Protein AF-A0A9C9X382-F1 (afdb_monomer_lite)

pLDDT: mean 88.01, std 13.23, range [40.62, 98.25]

Foldseek 3Di:
DDDFDKDFDAPVQLVVQLVLLVLDDPVDDPQDSVNSSQQSSQQLRVCCVPVVGSVLFCRSVQPVADSDQLEAEDGEEAADDLQAKDKDFPVCLVVRQRQKYWYKYFHAPDGPPHDRDGRGMITRLAMDGSVCQVPADWDFPADPVDDPDGTIIRIDGSNRHHGVVCVVVVVVVVCVQQAQDQDQDPVQQKGKATGPCLLVQQAEEEDEDLDFPPVLLVQLLVQLLLLQQDLHEYEYQCPHPNSVVSLVSRDQPRSYAYEHQHLWAPVPDDDDPSCPSCSSVRRYMYMYNHHDTDDRDPVSVLVSLVVCLVRHQHYEYAADDPPDPVNVSQVVCVVVVGQYEYQPDPRCVVVPDPPHHHDDSVVSCVVVPD

Secondary structure (DSSP, 8-state):
-----EEEPPHHHHHHHHHHHTT----SS---HHHHHHHHHHHHHHHHHHHS-GGG--TTT-TTS-SBTTEEEEEEES---TT-EEEEEHHHHHH---SEEEEEEEE-SSSTTPPP-TT-EEEEEEEEEHHHHHHSPEEE---TTSSS---EEEEEEGGGSBPGGGHHHHHHHHHHHH-------TTT--EEEE-GGGGTS--EEEEE-SS--GGGHHHHHHHHHHHTTSS-EEEE---SHHHHHHHHHSPTT-S-EEEEEESS-GGG----HHHHHHHHTT-EEEEES-SS-----HHHHHHHHHHHHHH-SEEEEEE--TTSHHHHHHHHHHHTT-EEEEESSGGGGGG--TT-EEE-GGGGGGGT--

Sequence (370 aa):
MKKYPKIEITSEMIQAARKLIKTVQVKRTVASPIDTLTGILGEFVFAQYFYGDWHKHRVGVNRGTADFPDIEIKTSAFPFSENLNLLVREDYAHKRKPAFYVQIILDLSTAPGGKISQGTKAYLCGFSGTDEVDAAPKKDFGSKFGGRGGYWCHYIPVKKLHPMEKFSQIYQKRGQEIRIFEGKRRSDNFYYLGNLTLLQNNPLALFCSRRIPEIALQPILQFGDALLKLPLTFAGGWQSPVEKQLLKRRQPGSASKIIYFLAQGFRQFKTPAELSRDLESGNALVVSLWKEKQHINRNLVKKRNEFILRKIPRFLFLGLTKGGNLDQLFHWAQLKNKEVYLFNHPVNRDWMKAGITGITEKNLSHLLSM

Structure (mmCIF, N/CA/C/O backbone):
data_AF-A0A9C9X382-F1
#
_entry.id   AF-A0A9C9X382-F1
#
loop_
_atom_site.group_PDB
_atom_site.id
_atom_site.type_symbol
_atom_site.label_atom_id
_atom_site.label_alt_id
_atom_site.label_comp_id
_atom_site.label_asym_id
_atom_site.label_entity_id
_atom_site.label_seq_id
_atom_site.pdbx_PDB_ins_code
_atom_site.Cartn_x
_atom_site.Cartn_y
_atom_site.Cartn_z
_atom_site.occupancy
_atom_site.B_iso_or_equiv
_atom_site.auth_seq_id
_atom_site.auth_comp_id
_atom_site.auth_asym_id
_atom_site.auth_atom_id
_atom_site.pdbx_PDB_model_num
ATOM 1 N N . MET A 1 1 ? -36.235 -2.139 13.187 1.00 72.44 1 MET A N 1
ATOM 2 C CA . MET A 1 1 ? -35.126 -1.302 13.701 1.00 72.44 1 MET A CA 1
ATOM 3 C C . MET A 1 1 ? -33.809 -2.002 13.427 1.00 72.44 1 MET A C 1
ATOM 5 O O . MET A 1 1 ? -33.745 -3.218 13.596 1.00 72.44 1 MET A O 1
ATOM 9 N N . LYS A 1 2 ? -32.793 -1.266 12.964 1.00 86.81 2 LYS A N 1
ATOM 10 C CA . LYS A 1 2 ? -31.451 -1.817 12.748 1.00 86.81 2 LYS A CA 1
ATOM 11 C C . LYS A 1 2 ? -30.865 -2.173 14.118 1.00 86.81 2 LYS A C 1
ATOM 13 O O . LYS A 1 2 ? -31.006 -1.406 15.067 1.00 86.81 2 LYS A O 1
ATOM 18 N N . LYS A 1 3 ? -30.282 -3.364 14.253 1.00 93.69 3 LYS A N 1
ATOM 19 C CA . LYS A 1 3 ? -29.542 -3.729 15.465 1.00 93.69 3 LYS A CA 1
ATOM 20 C C . LYS A 1 3 ? -28.124 -3.189 15.311 1.00 93.69 3 LYS A C 1
ATOM 22 O O . LYS A 1 3 ? -27.540 -3.327 14.243 1.00 93.69 3 LYS A O 1
ATOM 27 N N . TYR A 1 4 ? -27.609 -2.559 16.358 1.00 96.94 4 TYR A N 1
ATOM 28 C CA . TYR A 1 4 ? -26.240 -2.056 16.401 1.00 96.94 4 TYR A CA 1
ATOM 29 C C . TYR A 1 4 ? -25.474 -2.853 17.455 1.00 96.94 4 TYR A C 1
ATOM 31 O O . TYR A 1 4 ? -25.978 -2.979 18.580 1.00 96.94 4 TYR A O 1
ATOM 39 N N . PRO A 1 5 ? -24.279 -3.387 17.140 1.00 97.62 5 PRO A N 1
ATOM 40 C CA . PRO A 1 5 ? -23.405 -3.942 18.160 1.00 97.62 5 PRO A CA 1
ATOM 41 C C . PRO A 1 5 ? -23.144 -2.899 19.248 1.00 97.62 5 PRO A C 1
ATOM 43 O O . PRO A 1 5 ? -22.939 -1.717 18.956 1.00 97.62 5 PRO A O 1
ATOM 46 N N . LYS A 1 6 ? -23.174 -3.341 20.505 1.00 97.62 6 LYS A N 1
ATOM 47 C CA . LYS A 1 6 ? -22.975 -2.482 21.672 1.00 97.62 6 LYS A CA 1
ATOM 48 C C . LYS A 1 6 ? -21.914 -3.074 22.588 1.00 97.62 6 LYS A C 1
ATOM 50 O O . LYS A 1 6 ? -21.918 -4.279 22.825 1.00 97.62 6 LYS A O 1
ATOM 55 N N . ILE A 1 7 ? -21.041 -2.219 23.104 1.00 98.12 7 ILE A N 1
ATOM 56 C CA . ILE A 1 7 ? -20.051 -2.553 24.131 1.00 98.12 7 ILE A CA 1
ATOM 57 C C . ILE A 1 7 ? -20.330 -1.664 25.339 1.00 98.12 7 ILE A C 1
ATOM 59 O O . ILE A 1 7 ? -20.549 -0.464 25.185 1.00 98.12 7 ILE A O 1
ATOM 63 N N . GLU A 1 8 ? -20.352 -2.241 26.536 1.00 98.12 8 GLU A N 1
ATOM 64 C CA . GLU A 1 8 ? -20.455 -1.460 27.768 1.00 98.12 8 GLU A CA 1
ATOM 65 C C . GLU A 1 8 ? -19.068 -0.979 28.192 1.00 98.12 8 GLU A C 1
ATOM 67 O O . GLU A 1 8 ? -18.117 -1.758 28.266 1.00 98.12 8 GLU A O 1
ATOM 72 N N . ILE A 1 9 ? -18.948 0.320 28.457 1.00 98.19 9 ILE A N 1
ATOM 73 C CA . ILE A 1 9 ? -17.705 0.921 28.927 1.00 98.19 9 ILE A CA 1
ATOM 74 C C . ILE A 1 9 ? -17.440 0.462 30.364 1.00 98.19 9 ILE A C 1
ATOM 76 O O . ILE A 1 9 ? -18.249 0.698 31.267 1.00 98.19 9 ILE A O 1
ATOM 80 N N . THR A 1 10 ? -16.285 -0.160 30.594 1.00 98.12 10 THR A N 1
ATOM 81 C CA . THR A 1 10 ? -15.865 -0.598 31.930 1.00 98.12 10 THR A CA 1
ATOM 82 C C . THR A 1 10 ? -15.173 0.532 32.695 1.00 98.12 10 THR A C 1
ATOM 84 O O . THR A 1 10 ? -14.658 1.496 32.119 1.00 98.12 10 THR A O 1
ATOM 87 N N . SER A 1 11 ? -15.123 0.419 34.024 1.00 97.88 11 SER A N 1
ATOM 88 C CA . SER A 1 11 ? -14.331 1.334 34.856 1.00 97.88 11 SER A CA 1
ATOM 89 C C . SER A 1 11 ? -12.841 1.285 34.497 1.00 97.88 11 SER A C 1
ATOM 91 O O . SER A 1 11 ? -12.173 2.319 34.519 1.00 97.88 11 SER A O 1
ATOM 93 N N . GLU A 1 12 ? -12.340 0.112 34.111 1.00 97.94 12 GLU A N 1
ATOM 94 C CA . GLU A 1 12 ? -10.968 -0.103 33.655 1.00 97.94 12 GLU A CA 1
ATOM 95 C C . GLU A 1 12 ? -10.657 0.671 32.364 1.00 97.94 12 GLU A C 1
ATOM 97 O O . GLU A 1 12 ? -9.692 1.439 32.338 1.00 97.94 12 GLU A O 1
ATOM 102 N N . MET A 1 13 ? -11.519 0.577 31.340 1.00 97.88 13 MET A N 1
ATOM 103 C CA . MET A 1 13 ? -11.390 1.349 30.096 1.00 97.88 13 MET A CA 1
ATOM 104 C C . MET A 1 13 ? -11.314 2.855 30.380 1.00 97.88 13 MET A C 1
ATOM 106 O O . MET A 1 13 ? -10.465 3.556 29.831 1.00 97.88 13 MET A O 1
ATOM 110 N N . ILE A 1 14 ? -12.164 3.365 31.279 1.00 97.31 14 ILE A N 1
ATOM 111 C CA . ILE A 1 14 ? -12.170 4.787 31.659 1.00 97.31 14 ILE A CA 1
ATOM 112 C C . ILE A 1 14 ? -10.853 5.179 32.336 1.00 97.31 14 ILE A C 1
ATOM 114 O O . ILE A 1 14 ? -10.286 6.229 32.024 1.00 97.31 14 ILE A O 1
ATOM 118 N N . GLN A 1 15 ? -10.358 4.362 33.267 1.00 96.56 15 GLN A N 1
ATOM 119 C CA . GLN A 1 15 ? -9.099 4.630 33.964 1.00 96.56 15 GLN A CA 1
ATOM 120 C C . GLN A 1 15 ? -7.909 4.621 33.000 1.00 96.56 15 GLN A C 1
ATOM 122 O O . GLN A 1 15 ? -7.086 5.539 33.041 1.00 96.56 15 GLN A O 1
ATOM 127 N N . ALA A 1 16 ? -7.833 3.629 32.112 1.00 95.38 16 ALA A N 1
ATOM 128 C CA . ALA A 1 16 ? -6.794 3.539 31.094 1.00 95.38 16 ALA A CA 1
ATOM 129 C C . ALA A 1 16 ? -6.846 4.731 30.127 1.00 95.38 16 ALA A C 1
ATOM 131 O O . ALA A 1 16 ? -5.826 5.388 29.907 1.00 95.38 16 ALA A O 1
ATOM 132 N N . ALA A 1 17 ? -8.036 5.102 29.648 1.00 95.00 17 ALA A N 1
ATOM 133 C CA . ALA A 1 17 ? -8.207 6.251 28.767 1.00 95.00 17 ALA A CA 1
ATOM 134 C C . ALA A 1 17 ? -7.767 7.560 29.442 1.00 95.00 17 ALA A C 1
ATOM 136 O O . ALA A 1 17 ? -7.037 8.353 28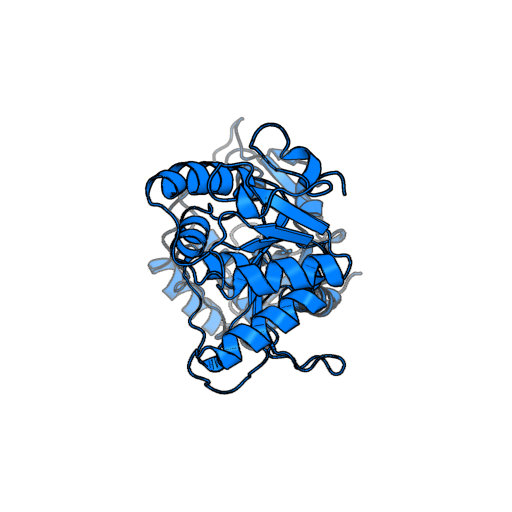.850 1.00 95.00 17 ALA A O 1
ATOM 137 N N . ARG A 1 18 ? -8.110 7.763 30.721 1.00 94.94 18 ARG A N 1
ATOM 138 C CA . ARG A 1 18 ? -7.669 8.937 31.498 1.00 94.94 18 ARG A CA 1
ATOM 139 C C . ARG A 1 18 ? -6.154 9.021 31.664 1.00 94.94 18 ARG A C 1
ATOM 141 O O . ARG A 1 18 ? -5.611 10.124 31.635 1.00 94.94 18 ARG A O 1
ATOM 148 N N . LYS A 1 19 ? -5.466 7.886 31.832 1.00 94.19 19 LYS A N 1
ATOM 149 C CA . LYS A 1 19 ? -3.993 7.854 31.877 1.00 94.19 19 LYS A CA 1
ATOM 150 C C . LYS A 1 19 ? -3.397 8.312 30.540 1.00 94.19 19 LYS A C 1
ATOM 152 O O . LYS A 1 19 ? -2.438 9.081 30.544 1.00 94.19 19 LYS A O 1
ATOM 157 N N . LEU A 1 20 ? -4.005 7.911 29.420 1.00 92.38 20 LEU A N 1
ATOM 158 C CA . LEU A 1 20 ? -3.566 8.278 28.069 1.00 92.38 20 LEU A CA 1
ATOM 159 C C . LEU A 1 20 ? -3.829 9.746 27.703 1.00 92.38 20 LEU A C 1
ATOM 161 O O . LEU A 1 20 ? -3.053 10.316 26.943 1.00 92.38 20 LEU A O 1
ATOM 165 N N . ILE A 1 21 ? -4.843 10.408 28.274 1.00 90.94 21 ILE A N 1
ATOM 166 C CA . ILE A 1 21 ? -5.094 11.846 28.017 1.00 90.94 21 ILE A CA 1
ATOM 167 C C . ILE A 1 21 ? -3.835 12.694 28.260 1.00 90.94 21 ILE A C 1
ATOM 169 O O . ILE A 1 21 ? -3.579 13.643 27.525 1.00 90.94 21 ILE A O 1
ATOM 173 N N . LYS A 1 22 ? -3.016 12.338 29.261 1.00 86.31 22 LYS A N 1
ATOM 174 C CA . LYS A 1 22 ? -1.781 13.069 29.592 1.00 86.31 22 LYS A CA 1
ATOM 175 C C . LYS A 1 22 ? -0.687 12.927 28.529 1.00 86.31 22 LYS A C 1
ATOM 177 O O . LYS A 1 22 ? 0.175 13.795 28.427 1.00 86.31 22 LYS A O 1
ATOM 182 N N . THR A 1 23 ? -0.689 11.832 27.771 1.00 84.81 23 THR A N 1
ATOM 183 C CA . THR A 1 23 ? 0.355 11.514 26.785 1.00 84.81 23 THR A CA 1
ATOM 184 C C . THR A 1 23 ? -0.064 11.858 25.358 1.00 84.81 23 THR A C 1
ATOM 186 O O . THR A 1 23 ? 0.793 12.142 24.516 1.00 84.81 23 THR A O 1
ATOM 189 N N . VAL A 1 24 ? -1.369 11.879 25.081 1.00 80.62 24 VAL A N 1
ATOM 190 C CA . VAL A 1 24 ? -1.936 12.239 23.780 1.00 80.62 24 VAL A CA 1
ATOM 191 C C . VAL A 1 24 ? -1.985 13.767 23.650 1.00 80.62 24 VAL A C 1
ATOM 193 O O . VAL A 1 24 ? -2.987 14.416 23.935 1.00 80.62 24 VAL A O 1
ATOM 196 N N . GLN A 1 25 ? -0.880 14.369 23.201 1.00 66.94 25 GLN A N 1
ATOM 197 C CA . GLN A 1 25 ? -0.874 15.774 22.783 1.00 66.94 25 GLN A CA 1
ATOM 198 C C . GLN A 1 25 ? -1.558 15.922 21.420 1.00 66.94 25 GLN A C 1
ATOM 200 O O . GLN A 1 25 ? -0.973 15.638 20.370 1.00 66.94 25 GLN A O 1
ATOM 205 N N . VAL A 1 26 ? -2.796 16.414 21.415 1.00 64.06 26 VAL A N 1
ATOM 206 C CA . VAL A 1 26 ? -3.482 16.787 20.175 1.00 64.06 26 VAL A CA 1
ATOM 207 C C . VAL A 1 26 ? -2.917 18.131 19.704 1.00 64.06 26 VAL A C 1
ATOM 209 O O . VAL A 1 26 ? -3.282 19.187 20.204 1.00 64.06 26 VAL A O 1
ATOM 212 N N . LYS A 1 27 ? -1.996 18.106 18.732 1.00 56.53 27 LYS A N 1
ATOM 213 C CA . LYS A 1 27 ? -1.306 19.308 18.208 1.00 56.53 27 LYS A CA 1
ATOM 214 C C . LYS A 1 27 ? -2.216 20.342 17.523 1.00 56.53 27 LYS A C 1
ATOM 216 O O . LYS A 1 27 ? -1.723 21.359 17.045 1.00 56.53 27 LYS A O 1
ATOM 221 N N . ARG A 1 28 ? -3.513 20.078 17.366 1.00 55.03 28 ARG A N 1
ATOM 222 C CA . ARG A 1 28 ? -4.416 20.912 16.566 1.00 55.03 28 ARG A CA 1
ATOM 223 C C . ARG A 1 28 ? -5.735 21.068 17.305 1.00 55.03 28 ARG A C 1
ATOM 225 O O . ARG A 1 28 ? -6.415 20.075 17.535 1.00 55.03 28 ARG A O 1
ATOM 232 N N . THR A 1 29 ? -6.070 22.321 17.619 1.00 53.97 29 THR A N 1
ATOM 233 C CA . THR A 1 29 ? -7.200 22.779 18.449 1.00 53.97 29 THR A CA 1
ATOM 234 C C . THR A 1 29 ? -7.147 22.306 19.903 1.00 53.97 29 THR A C 1
ATOM 236 O O . THR A 1 29 ? -6.826 21.156 20.175 1.00 53.97 29 THR A O 1
ATOM 239 N N . VAL A 1 30 ? -7.464 23.205 20.842 1.00 59.44 30 VAL A N 1
ATOM 240 C CA . VAL A 1 30 ? -7.686 22.872 22.257 1.00 59.44 30 VAL A CA 1
ATOM 241 C C . VAL A 1 30 ? -8.901 21.944 22.313 1.00 59.44 30 VAL A C 1
ATOM 243 O O . VAL A 1 30 ? -10.044 22.386 22.408 1.00 59.44 30 VAL A O 1
ATOM 246 N N . ALA A 1 31 ? -8.670 20.648 22.111 1.00 63.88 31 ALA A N 1
ATOM 247 C CA . ALA A 1 31 ? -9.687 19.631 22.287 1.00 63.88 31 ALA A CA 1
ATOM 248 C C . ALA A 1 31 ? -10.047 19.618 23.770 1.00 63.88 31 ALA A C 1
ATOM 250 O O . ALA A 1 31 ? -9.163 19.639 24.632 1.00 63.88 31 ALA A O 1
ATOM 251 N N . SER A 1 32 ? -11.343 19.625 24.072 1.00 79.38 32 SER A N 1
ATOM 252 C CA . SER A 1 32 ? -11.763 19.527 25.462 1.00 79.38 32 SER A CA 1
ATOM 253 C C . SER A 1 32 ? -11.283 18.178 26.028 1.00 79.38 32 SER A C 1
ATOM 255 O O . SER A 1 32 ? -11.234 17.190 25.288 1.00 79.38 32 SER A O 1
ATOM 257 N N . PRO A 1 33 ? -10.935 18.079 27.324 1.00 84.44 33 PRO A N 1
ATOM 258 C CA . PRO A 1 33 ? -10.546 16.801 27.925 1.00 84.44 33 PRO A CA 1
ATOM 259 C C . PRO A 1 33 ? -11.576 15.683 27.697 1.00 84.44 33 PRO A C 1
ATOM 261 O O . PRO A 1 33 ? -11.208 14.513 27.596 1.00 84.44 33 PRO A O 1
ATOM 264 N N . ILE A 1 34 ? -12.858 16.047 27.571 1.00 87.75 34 ILE A N 1
ATOM 265 C CA . ILE A 1 34 ? -13.943 15.116 27.262 1.00 87.75 34 ILE A CA 1
ATOM 266 C C . ILE A 1 34 ? -13.916 14.633 25.803 1.00 87.75 34 ILE A C 1
ATOM 268 O O . ILE A 1 34 ? -14.149 13.448 25.578 1.00 87.75 34 ILE A O 1
ATOM 272 N N . ASP A 1 35 ? -13.555 15.479 24.830 1.00 88.69 35 ASP A N 1
ATOM 273 C CA . ASP A 1 35 ? -13.376 15.069 23.426 1.00 88.69 35 ASP A CA 1
ATOM 274 C C . ASP A 1 35 ? -12.233 14.047 23.308 1.00 88.69 35 ASP A C 1
ATOM 276 O O . ASP A 1 35 ? -12.385 13.005 22.669 1.00 88.69 35 ASP A O 1
ATOM 280 N N . THR A 1 36 ? -11.105 14.306 23.982 1.00 90.69 36 THR A N 1
ATOM 281 C CA . THR A 1 36 ? -9.953 13.390 23.999 1.00 90.69 36 THR A CA 1
ATOM 282 C C . THR A 1 36 ? -10.307 12.062 24.668 1.00 90.69 36 THR A C 1
ATOM 284 O O . THR A 1 36 ? -10.009 11.002 24.121 1.00 90.69 36 THR A O 1
ATOM 287 N N . LEU A 1 37 ? -10.993 12.101 25.819 1.00 94.00 37 LEU A N 1
ATOM 288 C CA . LEU A 1 37 ? -11.490 10.898 26.494 1.00 94.00 37 LEU A CA 1
ATOM 289 C C . LEU A 1 37 ? -12.425 10.087 25.583 1.00 94.00 37 LEU A C 1
ATOM 291 O O . LEU A 1 37 ? -12.292 8.870 25.494 1.00 94.00 37 LEU A O 1
ATOM 295 N N . THR A 1 38 ? -13.346 10.767 24.899 1.00 94.56 38 THR A N 1
ATOM 296 C CA . THR A 1 38 ? -14.321 10.157 23.983 1.00 94.56 38 THR A CA 1
ATOM 297 C C . THR A 1 38 ? -13.626 9.475 22.810 1.00 94.56 38 THR A C 1
ATOM 299 O O . THR A 1 38 ? -13.959 8.337 22.484 1.00 94.56 38 THR A O 1
ATOM 302 N N . GLY A 1 39 ? -12.635 10.134 22.202 1.00 93.19 39 GLY A N 1
ATOM 303 C CA . GLY A 1 39 ? -11.835 9.559 21.120 1.00 93.19 39 GLY A CA 1
ATOM 304 C C . GLY A 1 39 ? -11.161 8.252 21.537 1.00 93.19 39 GLY A C 1
ATOM 305 O O . GLY A 1 39 ? -11.412 7.217 20.922 1.00 93.19 39 GLY A O 1
ATOM 306 N N . ILE A 1 40 ? -10.405 8.289 22.642 1.00 94.56 40 ILE A N 1
ATOM 307 C CA . ILE A 1 40 ? -9.674 7.126 23.172 1.00 94.56 40 ILE A CA 1
ATOM 308 C C . ILE A 1 40 ? -10.631 5.973 23.514 1.00 94.56 40 ILE A C 1
ATOM 310 O O . ILE A 1 40 ? -10.381 4.823 23.158 1.00 94.56 40 ILE A O 1
ATOM 314 N N . LEU A 1 41 ? -11.759 6.265 24.171 1.00 96.88 41 LEU A N 1
ATOM 315 C CA . LEU A 1 41 ? -12.742 5.234 24.512 1.00 96.88 41 LEU A CA 1
ATOM 316 C C . LEU A 1 41 ? -13.376 4.592 23.277 1.00 96.88 41 LEU A C 1
ATOM 318 O O . LEU A 1 41 ? -13.638 3.394 23.291 1.00 96.88 41 LEU A O 1
ATOM 322 N N . GLY A 1 42 ? -13.603 5.344 22.200 1.00 96.50 42 GLY A N 1
ATOM 323 C CA . GLY A 1 42 ? -14.100 4.751 20.961 1.00 96.50 42 GLY A CA 1
ATOM 324 C C . GLY A 1 42 ? -13.106 3.788 20.315 1.00 96.50 42 GLY A C 1
ATOM 325 O O . GLY A 1 42 ? -13.514 2.743 19.813 1.00 96.50 42 GLY A O 1
ATOM 326 N N . GLU A 1 43 ? -11.807 4.076 20.385 1.00 95.06 43 GLU A N 1
ATOM 327 C CA . GLU A 1 43 ? -10.768 3.146 19.925 1.00 95.06 43 GLU A CA 1
ATOM 328 C C . GLU A 1 43 ? -10.743 1.865 20.774 1.00 95.06 43 GLU A C 1
ATOM 330 O O . GLU A 1 43 ? -10.635 0.769 20.220 1.00 95.06 43 GLU A O 1
ATOM 335 N N . PHE A 1 44 ? -10.934 1.969 22.095 1.00 96.62 44 PHE A N 1
ATOM 336 C CA . PHE A 1 44 ? -11.048 0.800 22.983 1.00 96.62 44 PHE A CA 1
ATOM 337 C C . PHE A 1 44 ? -12.289 -0.033 22.669 1.00 96.62 44 PHE A C 1
ATOM 339 O O . PHE A 1 44 ? -12.207 -1.256 22.569 1.00 96.62 44 PHE A O 1
ATOM 346 N N . VAL A 1 45 ? -13.434 0.622 22.465 1.00 97.50 45 VAL A N 1
ATOM 347 C CA . VAL A 1 45 ? -14.688 -0.031 22.066 1.00 97.50 45 VAL A CA 1
ATOM 348 C C . VAL A 1 45 ? -14.514 -0.769 20.748 1.00 97.50 45 VAL A C 1
ATOM 350 O O . VAL A 1 45 ? -14.936 -1.920 20.621 1.00 97.50 45 VAL A O 1
ATOM 353 N N . PHE A 1 46 ? -13.874 -0.134 19.767 1.00 95.81 46 PHE A N 1
ATOM 354 C CA . PHE A 1 46 ? -13.621 -0.769 18.486 1.00 95.81 46 PHE A CA 1
ATOM 355 C C . PHE A 1 46 ? -12.666 -1.959 18.619 1.00 95.81 46 PHE A C 1
ATOM 357 O O . PHE A 1 46 ? -12.943 -3.014 18.056 1.00 95.81 46 PHE A O 1
ATOM 364 N N . ALA A 1 47 ? -11.589 -1.838 19.402 1.00 92.50 47 ALA A N 1
ATOM 365 C CA . ALA A 1 47 ? -10.677 -2.946 19.691 1.00 92.50 47 ALA A CA 1
ATOM 366 C C . ALA A 1 47 ? -11.397 -4.119 20.377 1.00 92.50 47 ALA A C 1
ATOM 368 O O . ALA A 1 47 ? -11.210 -5.267 19.976 1.00 92.50 47 ALA A O 1
ATOM 369 N N . GLN A 1 48 ? -12.272 -3.836 21.349 1.00 95.25 48 GLN A N 1
ATOM 370 C CA . GLN A 1 48 ? -13.093 -4.851 22.010 1.00 95.25 48 GLN A CA 1
ATOM 371 C C . GLN A 1 48 ? -13.996 -5.576 21.011 1.00 95.25 48 GLN A C 1
ATOM 373 O O . GLN A 1 48 ? -14.059 -6.801 21.015 1.00 95.25 48 GLN A O 1
ATOM 378 N N . TYR A 1 49 ? -14.679 -4.828 20.143 1.00 95.12 49 TYR A N 1
ATOM 379 C CA . TYR A 1 49 ? -15.531 -5.397 19.102 1.00 95.12 49 TYR A CA 1
ATOM 380 C C . TYR A 1 49 ? -14.733 -6.244 18.103 1.00 95.12 49 TYR A C 1
ATOM 382 O O . TYR A 1 49 ? -15.141 -7.345 17.746 1.00 95.12 49 TYR A O 1
ATOM 390 N N . PHE A 1 50 ? -13.596 -5.725 17.642 1.00 90.81 50 PHE A N 1
ATOM 391 C CA . PHE A 1 50 ? -12.860 -6.294 16.521 1.00 90.81 50 PHE A CA 1
ATOM 392 C C . PHE A 1 50 ? -11.951 -7.464 16.926 1.00 90.81 50 PHE A C 1
ATOM 394 O O . PHE A 1 50 ? -11.824 -8.430 16.175 1.00 90.81 50 PHE A O 1
ATOM 401 N N . TYR A 1 51 ? -11.334 -7.404 18.109 1.00 85.75 51 TYR A N 1
ATOM 402 C CA . TYR A 1 51 ? -10.397 -8.422 18.601 1.00 85.75 51 TYR A CA 1
ATOM 403 C C . TYR A 1 51 ? -10.930 -9.272 19.759 1.00 85.75 51 TYR A C 1
ATOM 405 O O . TYR A 1 51 ? -10.250 -10.217 20.167 1.00 85.75 51 TYR A O 1
ATOM 413 N N . GLY A 1 52 ? -12.086 -8.920 20.327 1.00 91.00 52 GLY A N 1
ATOM 414 C CA . GLY A 1 52 ? -12.582 -9.507 21.575 1.00 91.00 52 GLY A CA 1
ATOM 415 C C . GLY A 1 52 ? -11.819 -9.048 22.823 1.00 91.00 52 GLY A C 1
ATOM 416 O O . GLY A 1 52 ? -12.082 -9.558 23.909 1.00 91.00 52 GLY A O 1
ATOM 417 N N . ASP A 1 53 ? -10.881 -8.108 22.686 1.00 90.62 53 ASP A N 1
ATOM 418 C CA . ASP A 1 53 ? -10.021 -7.628 23.769 1.00 90.62 53 ASP A CA 1
ATOM 419 C C . ASP A 1 53 ? -9.530 -6.209 23.466 1.00 90.62 53 ASP A C 1
ATOM 421 O O . ASP A 1 53 ? -8.761 -5.987 22.522 1.00 90.62 53 ASP A O 1
ATOM 425 N N . TRP A 1 54 ? -9.984 -5.242 24.264 1.00 93.69 54 TRP A N 1
ATOM 426 C CA . TRP A 1 54 ? -9.627 -3.842 24.077 1.00 93.69 54 TRP A CA 1
ATOM 427 C C . TRP A 1 54 ? -8.142 -3.562 24.313 1.00 93.69 54 TRP A C 1
ATOM 429 O O . TRP A 1 54 ? -7.613 -2.673 23.655 1.00 93.69 54 TRP A O 1
ATOM 439 N N . HIS A 1 55 ? -7.426 -4.353 25.120 1.00 89.81 55 HIS A N 1
ATOM 440 C CA . HIS A 1 55 ? -5.994 -4.154 25.392 1.00 89.81 55 HIS A CA 1
ATOM 441 C C . HIS A 1 55 ? -5.102 -4.314 24.155 1.00 89.81 55 HIS A C 1
ATOM 443 O O . HIS A 1 55 ? -3.956 -3.870 24.149 1.00 89.81 55 HIS A O 1
ATOM 449 N N . LYS A 1 56 ? -5.618 -4.922 23.080 1.00 80.12 56 LYS A N 1
ATOM 450 C CA . LYS A 1 56 ? -4.912 -5.074 21.797 1.00 80.12 56 LYS A CA 1
ATOM 451 C C . LYS A 1 56 ? -4.886 -3.788 20.960 1.00 80.12 56 LYS A C 1
ATOM 453 O O . LYS A 1 56 ? -4.455 -3.816 19.805 1.00 80.12 56 LYS A O 1
ATOM 458 N N . HIS A 1 57 ? -5.343 -2.664 21.512 1.00 79.94 57 HIS A N 1
ATOM 459 C CA . HIS A 1 57 ? -5.216 -1.347 20.898 1.00 79.94 57 HIS A CA 1
ATOM 460 C C . HIS A 1 57 ? -3.758 -0.850 20.906 1.00 79.94 57 HIS A C 1
ATOM 462 O O . HIS A 1 57 ? -2.910 -1.328 21.656 1.00 79.94 57 HIS A O 1
ATOM 468 N N . ARG A 1 58 ? -3.456 0.179 20.106 1.00 71.75 58 ARG A N 1
ATOM 469 C CA . ARG A 1 58 ? -2.129 0.830 20.075 1.00 71.75 58 ARG A CA 1
ATOM 470 C C . ARG A 1 58 ? -2.152 2.327 20.427 1.00 71.75 58 ARG A C 1
ATOM 472 O O . ARG A 1 58 ? -1.137 3.019 20.283 1.00 71.75 58 ARG A O 1
ATOM 479 N N . VAL A 1 59 ? -3.284 2.793 20.963 1.00 69.62 59 VAL A N 1
ATOM 480 C CA . VAL A 1 59 ? -3.501 4.178 21.398 1.00 69.62 59 VAL A CA 1
ATOM 481 C C . VAL A 1 59 ? -2.354 4.675 22.281 1.00 69.62 59 VAL A C 1
ATOM 483 O O . VAL A 1 59 ? -1.965 4.023 23.249 1.00 69.62 59 VAL A O 1
ATOM 486 N N . GLY A 1 60 ? -1.798 5.840 21.940 1.00 56.84 60 GLY A N 1
ATOM 487 C CA . GLY A 1 60 ? -0.707 6.495 22.677 1.00 56.84 60 GLY A CA 1
ATOM 488 C C . GLY A 1 60 ? 0.714 6.067 22.281 1.00 56.84 60 GLY A C 1
ATOM 489 O O . GLY A 1 60 ? 1.652 6.831 22.516 1.00 56.84 60 GLY A O 1
ATOM 490 N N . VAL A 1 61 ? 0.885 4.913 21.626 1.00 60.72 61 VAL A N 1
ATOM 491 C CA . VAL A 1 61 ? 2.183 4.447 21.091 1.00 60.72 61 VAL A CA 1
ATOM 492 C C . VAL A 1 61 ? 2.367 4.896 19.635 1.00 60.72 61 VAL A C 1
ATOM 494 O O . VAL A 1 61 ? 3.466 5.242 19.201 1.00 60.72 61 VAL A O 1
ATOM 497 N N . ASN A 1 62 ? 1.264 4.988 18.895 1.00 56.50 62 ASN A N 1
ATOM 498 C CA . ASN A 1 62 ? 1.215 5.303 17.471 1.00 56.50 62 ASN A CA 1
ATOM 499 C C . ASN A 1 62 ? 1.228 6.811 17.167 1.00 56.50 62 ASN A C 1
ATOM 501 O O . ASN A 1 62 ? 0.286 7.355 16.592 1.00 56.50 62 ASN A O 1
ATOM 505 N N . ARG A 1 63 ? 2.282 7.538 17.559 1.00 53.91 63 ARG A N 1
ATOM 506 C CA . ARG A 1 63 ? 2.372 8.991 17.301 1.00 53.91 63 ARG A CA 1
ATOM 507 C C . ARG A 1 63 ? 2.353 9.307 15.793 1.00 53.91 63 ARG A C 1
ATOM 509 O O . ARG A 1 63 ? 3.397 9.375 15.154 1.00 53.91 63 ARG A O 1
ATOM 516 N N . GLY A 1 64 ? 1.162 9.566 15.248 1.00 46.06 64 GLY A N 1
ATOM 517 C CA . GLY A 1 64 ? 0.937 9.944 13.847 1.00 46.06 64 GLY A CA 1
ATOM 518 C C . GLY A 1 64 ? 0.588 8.792 12.897 1.00 46.06 64 GLY A C 1
ATOM 519 O O . GLY A 1 64 ? 0.385 9.054 11.713 1.00 46.06 64 GLY A O 1
ATOM 520 N N . THR A 1 65 ? 0.482 7.556 13.389 1.00 40.62 65 THR A N 1
ATOM 521 C CA . THR A 1 65 ? 0.043 6.377 12.623 1.00 40.62 65 THR A CA 1
ATOM 522 C C . THR A 1 65 ? -1.343 5.933 13.095 1.00 40.62 65 THR A C 1
ATOM 524 O O . THR A 1 65 ? -1.695 6.147 14.249 1.00 40.62 65 THR A O 1
ATOM 527 N N . ALA A 1 66 ? -2.165 5.362 12.212 1.00 48.44 66 ALA A N 1
ATOM 528 C CA . ALA A 1 66 ? -3.494 4.884 12.597 1.00 48.44 66 ALA A CA 1
ATOM 529 C C . ALA A 1 66 ? -3.388 3.663 13.533 1.00 48.44 66 ALA A C 1
ATOM 531 O O . ALA A 1 66 ? -2.542 2.793 13.318 1.00 48.44 66 ALA A O 1
ATOM 532 N N . ASP A 1 67 ? -4.258 3.578 14.547 1.00 54.97 67 ASP A N 1
ATOM 533 C CA . ASP A 1 67 ? -4.312 2.431 15.473 1.00 54.97 67 ASP A CA 1
ATOM 534 C C . ASP A 1 67 ? -4.746 1.130 14.810 1.00 54.97 67 ASP A C 1
ATOM 536 O O . ASP A 1 67 ? -4.375 0.035 15.236 1.00 54.97 67 ASP A O 1
ATOM 540 N N . PHE A 1 68 ? -5.455 1.283 13.703 1.00 71.81 68 PHE A N 1
ATOM 541 C CA . PHE A 1 68 ? -5.903 0.231 12.826 1.00 71.81 68 PHE A CA 1
ATOM 542 C C . PHE A 1 68 ? -5.467 0.629 11.410 1.00 71.81 68 PHE A C 1
ATOM 544 O O . PHE A 1 68 ? -5.822 1.725 10.968 1.00 71.81 68 PHE A O 1
ATOM 551 N N . PRO A 1 69 ? -4.678 -0.195 10.696 1.00 70.31 69 PRO A N 1
ATOM 552 C CA . PRO A 1 69 ? -4.262 0.144 9.343 1.00 70.31 69 PRO A CA 1
ATOM 553 C C . PRO A 1 69 ? -5.506 0.351 8.474 1.00 70.31 69 PRO A C 1
ATOM 555 O O . PRO A 1 69 ? -6.399 -0.501 8.431 1.00 70.31 69 PRO A O 1
ATOM 558 N N . ASP A 1 70 ? -5.557 1.524 7.846 1.00 81.94 70 ASP A N 1
ATOM 559 C CA . ASP A 1 70 ? -6.626 1.993 6.966 1.00 81.94 70 ASP A CA 1
ATOM 560 C C . ASP A 1 70 ? -8.027 2.115 7.594 1.00 81.94 70 ASP A C 1
ATOM 562 O O . ASP A 1 70 ? -9.021 2.156 6.869 1.00 81.94 70 ASP A O 1
ATOM 566 N N . ILE A 1 71 ? -8.143 2.214 8.921 1.00 90.69 71 ILE A N 1
ATOM 567 C CA . ILE A 1 71 ? -9.425 2.486 9.588 1.00 90.69 71 ILE A CA 1
ATOM 568 C C . ILE A 1 71 ? -9.304 3.758 10.430 1.00 90.69 71 ILE A C 1
ATOM 570 O O . ILE A 1 71 ? -8.418 3.880 11.273 1.00 90.69 71 ILE A O 1
ATOM 574 N N . GLU A 1 72 ? -10.228 4.697 10.235 1.00 92.62 72 GLU A N 1
ATOM 575 C CA . GLU A 1 72 ? -10.375 5.884 11.076 1.00 92.62 72 GLU A CA 1
ATOM 576 C C . GLU A 1 72 ? -11.646 5.784 11.926 1.00 92.62 72 GLU A C 1
ATOM 578 O O . GLU A 1 72 ? -12.762 5.685 11.411 1.00 92.62 72 GLU A O 1
ATOM 583 N N . ILE A 1 73 ? -11.471 5.827 13.247 1.00 95.19 73 ILE A N 1
ATOM 584 C CA . ILE A 1 73 ? -12.573 5.789 14.208 1.00 95.19 73 ILE A CA 1
ATOM 585 C C . ILE A 1 73 ? -13.069 7.214 14.465 1.00 95.19 73 ILE A C 1
ATOM 587 O O . ILE A 1 73 ? -12.293 8.119 14.778 1.00 95.19 73 ILE A O 1
ATOM 591 N N . LYS A 1 74 ? -14.379 7.421 14.327 1.00 95.56 74 LYS A N 1
ATOM 592 C CA . LYS A 1 74 ? -15.077 8.657 14.682 1.00 95.56 74 LYS A CA 1
ATOM 593 C C . LYS A 1 74 ? -15.996 8.380 15.858 1.00 95.56 74 LYS A C 1
ATOM 595 O O . LYS A 1 74 ? -16.959 7.627 15.737 1.00 95.56 74 LYS A O 1
ATOM 600 N N . THR A 1 75 ? -15.703 9.015 16.985 1.00 96.06 75 THR A N 1
ATOM 601 C CA . THR A 1 75 ? -16.453 8.807 18.226 1.00 96.06 75 THR A CA 1
ATOM 602 C C . THR A 1 75 ? -17.157 10.085 18.640 1.00 96.06 75 THR A C 1
ATOM 604 O O . THR A 1 75 ? -16.600 11.178 18.542 1.00 96.06 75 THR A O 1
ATOM 607 N N . SER A 1 76 ? -18.390 9.959 19.113 1.00 94.56 76 SER A N 1
ATOM 608 C CA . SER A 1 76 ? -19.169 11.069 19.665 1.00 94.56 76 SER A CA 1
ATOM 609 C C . SER A 1 76 ? -19.824 10.639 20.972 1.00 94.56 76 SER A C 1
ATOM 611 O O . SER A 1 76 ? -20.182 9.475 21.113 1.00 94.56 76 SER A O 1
ATOM 613 N N . ALA A 1 77 ? -19.981 11.559 21.922 1.00 94.81 77 ALA A N 1
ATOM 614 C CA . ALA A 1 77 ? -20.631 11.294 23.203 1.00 94.81 77 ALA A CA 1
ATOM 615 C C . ALA A 1 77 ? -21.927 12.112 23.305 1.00 94.81 77 ALA A C 1
ATOM 617 O O . ALA A 1 77 ? -21.892 13.304 23.600 1.00 94.81 77 ALA A O 1
ATOM 618 N N . PHE A 1 78 ? -23.053 11.479 22.976 1.00 93.69 78 PHE A N 1
ATOM 619 C CA . PHE A 1 78 ? -24.387 12.081 22.859 1.00 93.69 78 PHE A CA 1
ATOM 620 C C . PHE A 1 78 ? -25.457 11.009 23.122 1.00 93.69 78 PHE A C 1
ATOM 622 O O . PHE A 1 78 ? -25.174 9.835 22.873 1.00 93.69 78 PHE A O 1
ATOM 629 N N . PRO A 1 79 ? -26.681 11.380 23.550 1.00 95.31 79 PRO A N 1
ATOM 630 C CA . PRO A 1 79 ? -27.803 10.446 23.582 1.00 95.31 79 PRO A CA 1
ATOM 631 C C . PRO A 1 79 ? -27.972 9.774 22.218 1.00 95.31 79 PRO A C 1
ATOM 633 O O . PRO A 1 79 ? -28.040 10.454 21.188 1.00 95.31 79 PRO A O 1
ATOM 636 N N . PHE A 1 80 ? -27.993 8.445 22.195 1.00 95.25 80 PHE A N 1
ATOM 637 C CA . PHE A 1 80 ? -28.006 7.701 20.945 1.00 95.25 80 PHE A CA 1
ATOM 638 C C . PHE A 1 80 ? -29.276 7.996 20.133 1.00 95.25 80 PHE A C 1
ATOM 640 O O . PHE A 1 80 ? -30.399 7.939 20.631 1.00 95.25 80 PHE A O 1
ATOM 647 N N . SER A 1 81 ? -29.095 8.282 18.843 1.00 94.94 81 SER A N 1
ATOM 648 C CA . SER A 1 81 ? -30.182 8.462 17.883 1.00 94.94 81 SER A CA 1
ATOM 649 C C . SER A 1 81 ? -29.718 8.081 16.481 1.00 94.94 81 SER A C 1
ATOM 651 O O . SER A 1 81 ? -28.619 8.441 16.058 1.00 94.94 81 SER A O 1
ATOM 653 N N . GLU A 1 82 ? -30.576 7.406 15.712 1.00 95.06 82 GLU A N 1
ATOM 654 C CA . GLU A 1 82 ? -30.288 7.046 14.313 1.00 95.06 82 GLU A CA 1
ATOM 655 C C . GLU A 1 82 ? -30.223 8.265 13.371 1.00 95.06 82 GLU A C 1
ATOM 657 O O . GLU A 1 82 ? -29.783 8.143 12.223 1.00 95.06 82 GLU A O 1
ATOM 662 N N . ASN A 1 83 ? -30.652 9.440 13.850 1.00 94.31 83 ASN A N 1
ATOM 663 C CA . ASN A 1 83 ? -30.549 10.715 13.137 1.00 94.31 83 ASN A CA 1
ATOM 664 C C . ASN A 1 83 ? -29.190 11.408 13.336 1.00 94.31 83 ASN A C 1
ATOM 666 O O . ASN A 1 83 ? -28.929 12.433 12.701 1.00 94.31 83 ASN A O 1
ATOM 670 N N . LEU A 1 84 ? -28.322 10.864 14.197 1.00 95.88 84 LEU A N 1
ATOM 671 C CA . LEU A 1 84 ? -26.929 11.292 14.287 1.00 95.88 84 LEU A CA 1
ATOM 672 C C . LEU A 1 84 ? -26.180 10.936 12.997 1.00 95.88 84 LEU A C 1
ATOM 674 O O . LEU A 1 84 ? -26.649 10.156 12.165 1.00 95.88 84 LEU A O 1
ATOM 678 N N . ASN A 1 85 ? -25.010 11.543 12.811 1.00 97.44 85 ASN A N 1
ATOM 679 C CA . ASN A 1 85 ? -24.256 11.457 11.566 1.00 97.44 85 ASN A CA 1
ATOM 680 C C . ASN A 1 85 ? -22.804 11.071 11.841 1.00 97.44 85 ASN A C 1
ATOM 682 O O . ASN A 1 85 ? -22.209 11.547 12.806 1.00 97.44 85 ASN A O 1
ATOM 686 N N . LEU A 1 86 ? -22.223 10.278 10.943 1.00 97.25 86 LEU A N 1
ATOM 687 C CA . LEU A 1 86 ? -20.781 10.234 10.754 1.00 97.25 86 LEU A CA 1
ATOM 688 C C . LEU A 1 86 ? -20.341 11.587 10.200 1.00 97.25 86 LEU A C 1
ATOM 690 O O . LEU A 1 86 ? -20.797 11.976 9.126 1.00 97.25 86 LEU A O 1
ATOM 694 N N . LEU A 1 87 ? -19.475 12.290 10.929 1.00 96.12 87 LEU A N 1
ATOM 695 C CA . LEU A 1 87 ? -18.934 13.587 10.525 1.00 96.12 87 LEU A CA 1
ATOM 696 C C . LEU A 1 87 ? -17.449 13.459 10.183 1.00 96.12 87 LEU A C 1
ATOM 698 O O . LEU A 1 87 ? -16.626 13.097 11.030 1.00 96.12 87 LEU A O 1
ATOM 702 N N . VAL A 1 88 ? -17.093 13.804 8.947 1.00 95.00 88 VAL A N 1
ATOM 703 C CA . VAL A 1 88 ? -15.700 13.860 8.493 1.00 95.00 88 VAL A CA 1
ATOM 704 C C . VAL A 1 88 ? -15.422 15.254 7.961 1.00 95.00 88 VAL A C 1
ATOM 706 O O . VAL A 1 88 ? -15.987 15.671 6.955 1.00 95.00 88 VAL A O 1
ATOM 709 N N . ARG A 1 89 ? -14.541 15.988 8.646 1.00 93.00 89 ARG A N 1
ATOM 710 C CA . ARG A 1 89 ? -14.102 17.307 8.184 1.00 93.00 89 ARG A CA 1
ATOM 711 C C . ARG A 1 89 ? -13.509 17.208 6.782 1.00 93.00 89 ARG A C 1
ATOM 713 O O . ARG A 1 89 ? -12.700 16.318 6.531 1.00 93.00 89 ARG A O 1
ATOM 720 N N . GLU A 1 90 ? -13.856 18.144 5.912 1.00 93.88 90 GLU A N 1
ATOM 721 C CA . GLU A 1 90 ? -13.389 18.209 4.524 1.00 93.88 90 GLU A CA 1
ATOM 722 C C . GLU A 1 90 ? -11.856 18.201 4.444 1.00 93.88 90 GLU A C 1
ATOM 724 O O . GLU A 1 90 ? -11.259 17.386 3.742 1.00 93.88 90 GLU A O 1
ATOM 729 N N . ASP A 1 91 ? -11.191 19.030 5.252 1.00 89.50 91 ASP A N 1
ATOM 730 C CA . ASP A 1 91 ? -9.729 19.098 5.273 1.00 89.50 91 ASP A CA 1
ATOM 731 C C . ASP A 1 91 ? -9.074 17.783 5.724 1.00 89.50 91 ASP A C 1
ATOM 733 O O . ASP A 1 91 ? -7.919 17.514 5.384 1.00 89.50 91 ASP A O 1
ATOM 737 N N . TYR A 1 92 ? -9.801 16.956 6.480 1.00 87.38 92 TYR A N 1
ATOM 738 C CA . TYR A 1 92 ? -9.346 15.634 6.899 1.00 87.38 92 TYR A CA 1
ATOM 739 C C . TYR A 1 92 ? -9.643 14.596 5.828 1.00 87.38 92 TYR A C 1
ATOM 741 O O . TYR A 1 92 ? -8.750 13.811 5.539 1.00 87.38 92 TYR A O 1
ATOM 749 N N . ALA A 1 93 ? -10.824 14.624 5.208 1.00 87.31 93 ALA A N 1
ATOM 750 C CA . ALA A 1 93 ? -11.176 13.744 4.097 1.00 87.31 93 ALA A CA 1
ATOM 751 C C . ALA A 1 93 ? -10.194 13.893 2.923 1.00 87.31 93 ALA A C 1
ATOM 753 O O . ALA A 1 93 ? -9.818 12.905 2.304 1.00 87.31 93 ALA A O 1
ATOM 754 N N . HIS A 1 94 ? -9.700 15.105 2.647 1.00 84.56 94 HIS A N 1
ATOM 755 C CA . HIS A 1 94 ? -8.672 15.313 1.621 1.00 84.56 94 HIS A CA 1
ATOM 756 C C . HIS A 1 94 ? -7.299 14.757 2.015 1.00 84.56 94 HIS A C 1
ATOM 758 O O . HIS A 1 94 ? -6.608 14.177 1.181 1.00 84.56 94 HIS A O 1
ATOM 764 N N . LYS A 1 95 ? -6.881 14.948 3.272 1.00 83.56 95 LYS A N 1
ATOM 765 C CA . LYS A 1 95 ? -5.531 14.579 3.737 1.00 83.56 95 LYS A CA 1
ATOM 766 C C . LYS A 1 95 ? -5.403 13.111 4.117 1.00 83.56 95 LYS A C 1
ATOM 768 O O . LYS A 1 95 ? -4.323 12.540 4.004 1.00 83.56 95 LYS A O 1
ATOM 773 N N . ARG A 1 96 ? -6.469 12.531 4.656 1.00 81.44 96 ARG A N 1
ATOM 774 C CA . ARG A 1 96 ? -6.523 11.171 5.179 1.00 81.44 96 ARG A CA 1
ATOM 775 C C . ARG A 1 96 ? -7.507 10.401 4.322 1.00 81.44 96 ARG A C 1
ATOM 777 O O . ARG A 1 96 ? -8.664 10.784 4.225 1.00 81.44 96 ARG A O 1
ATOM 784 N N . LYS A 1 97 ? -7.034 9.313 3.727 1.00 85.12 97 LYS A N 1
ATOM 785 C CA . LYS A 1 97 ? -7.834 8.414 2.892 1.00 85.12 97 LYS A CA 1
ATOM 786 C C . LYS A 1 97 ? -7.817 7.000 3.489 1.00 85.12 97 LYS A C 1
ATOM 788 O O . LYS A 1 97 ? -7.310 6.084 2.846 1.00 85.12 97 LYS A O 1
ATOM 793 N N . PRO A 1 98 ? -8.280 6.814 4.744 1.00 88.56 98 PRO A N 1
ATOM 794 C CA . PRO A 1 98 ? -8.405 5.483 5.319 1.00 88.56 98 PRO A CA 1
ATOM 795 C C . PRO A 1 98 ? -9.421 4.695 4.495 1.00 88.56 98 PRO A C 1
ATOM 797 O O . PRO A 1 98 ? -10.426 5.255 4.059 1.00 88.56 98 PRO A O 1
ATOM 800 N N . ALA A 1 99 ? -9.193 3.398 4.319 1.00 86.62 99 ALA A N 1
ATOM 801 C CA . ALA A 1 99 ? -10.121 2.502 3.642 1.00 86.62 99 ALA A CA 1
ATOM 802 C C . ALA A 1 99 ? -11.532 2.553 4.244 1.00 86.62 99 ALA A C 1
ATOM 804 O O . ALA A 1 99 ? -12.509 2.419 3.502 1.00 86.62 99 ALA A O 1
ATOM 805 N N . PHE A 1 100 ? -11.625 2.745 5.564 1.00 94.31 100 PHE A N 1
ATOM 806 C CA . PHE A 1 100 ? -12.882 2.767 6.297 1.00 94.31 100 PHE A CA 1
ATOM 807 C C . PHE A 1 100 ? -12.936 3.896 7.325 1.00 94.31 100 PHE A C 1
ATOM 809 O O . PHE A 1 100 ? -11.984 4.132 8.066 1.00 94.31 100 PHE A O 1
ATOM 816 N N . TYR A 1 101 ? -14.105 4.517 7.432 1.00 96.25 101 TYR A N 1
ATOM 817 C CA . TYR A 1 101 ? -14.505 5.352 8.557 1.00 96.25 101 TYR A CA 1
ATOM 818 C C . TYR A 1 101 ? -15.549 4.605 9.378 1.00 96.25 101 TYR A C 1
ATOM 820 O O . TYR A 1 101 ? -16.556 4.170 8.823 1.00 96.25 101 TYR A O 1
ATOM 828 N N . VAL A 1 102 ? -15.337 4.462 10.684 1.00 97.56 102 VAL A N 1
ATOM 829 C CA . VAL A 1 102 ? -16.269 3.776 11.597 1.00 97.56 102 VAL A CA 1
ATOM 830 C C . VAL A 1 102 ? -16.862 4.800 12.554 1.00 97.56 102 VAL A C 1
ATOM 832 O O . VAL A 1 102 ? -16.114 5.529 13.202 1.00 97.56 102 VAL A O 1
ATOM 835 N N . GLN A 1 103 ? -18.191 4.841 12.673 1.00 98.06 103 GLN A N 1
ATOM 836 C CA . GLN A 1 103 ? -18.872 5.710 13.635 1.00 98.06 103 GLN A CA 1
ATOM 837 C C . GLN A 1 103 ? -19.211 4.947 14.917 1.00 98.06 103 GLN A C 1
ATOM 839 O O . GLN A 1 103 ? -19.879 3.910 14.880 1.00 98.06 103 GLN A O 1
ATOM 844 N N . ILE A 1 104 ? -18.822 5.514 16.056 1.00 98.19 104 ILE A N 1
ATOM 845 C CA . ILE A 1 104 ? -19.156 5.020 17.393 1.00 98.19 104 ILE A CA 1
ATOM 846 C C . ILE A 1 104 ? -19.835 6.136 18.186 1.00 98.19 104 ILE A C 1
ATOM 848 O O . ILE A 1 104 ? -19.419 7.294 18.136 1.00 98.19 104 ILE A O 1
ATOM 852 N N . ILE A 1 105 ? -20.898 5.801 18.914 1.00 97.56 105 ILE A N 1
ATOM 853 C CA . ILE A 1 105 ? -21.629 6.757 19.754 1.00 97.56 105 ILE A CA 1
ATOM 854 C C . ILE A 1 105 ? -21.656 6.237 21.185 1.00 97.56 105 ILE A C 1
ATOM 856 O O . ILE A 1 105 ? -22.180 5.154 21.438 1.00 97.56 105 ILE A O 1
ATOM 860 N N . LEU A 1 106 ? -21.075 7.005 22.106 1.00 97.25 106 LEU A N 1
ATOM 861 C CA . LEU A 1 106 ? -21.181 6.785 23.545 1.00 97.25 106 LEU A CA 1
ATOM 862 C C . LEU A 1 106 ? -22.499 7.409 24.013 1.00 97.25 106 LEU A C 1
ATOM 864 O O . LEU A 1 106 ? -22.646 8.630 23.992 1.00 97.25 106 LEU A O 1
ATOM 868 N N . ASP A 1 107 ? -23.449 6.560 24.389 1.00 96.69 107 ASP A N 1
ATOM 869 C CA . ASP A 1 107 ? -24.816 6.929 24.742 1.00 96.69 107 ASP A CA 1
ATOM 870 C C . ASP A 1 107 ? -24.874 7.522 26.145 1.00 96.69 107 ASP A C 1
ATOM 872 O O . ASP A 1 107 ? -24.858 6.816 27.159 1.00 96.69 107 ASP A O 1
ATOM 876 N N . LEU A 1 108 ? -24.879 8.850 26.188 1.00 94.00 108 LEU A N 1
ATOM 877 C CA . LEU A 1 108 ? -25.025 9.602 27.421 1.00 94.00 108 LEU A CA 1
ATOM 878 C C . LEU A 1 108 ? -26.515 9.746 27.728 1.00 94.00 108 LEU A C 1
ATOM 880 O O . LEU A 1 108 ? -27.267 10.293 26.929 1.00 94.00 108 LEU A O 1
ATOM 884 N N . SER A 1 109 ? -26.937 9.279 28.904 1.00 81.38 109 SER A N 1
ATOM 885 C CA . SER A 1 109 ? -28.337 9.337 29.346 1.00 81.38 109 SER A CA 1
ATOM 886 C C . SER A 1 109 ? -28.856 10.763 29.562 1.00 81.38 109 SER A C 1
ATOM 888 O O . SER A 1 109 ? -30.061 10.970 29.674 1.00 81.38 109 SER A O 1
ATOM 890 N N . THR A 1 110 ? -27.960 11.747 29.647 1.00 72.9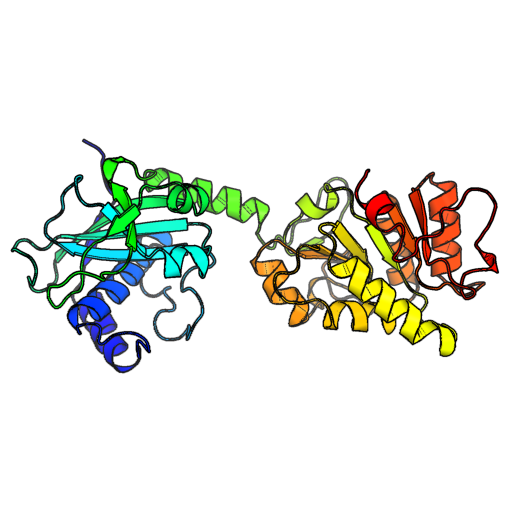4 110 THR A N 1
ATOM 891 C CA . THR A 1 110 ? -28.280 13.169 29.770 1.00 72.94 110 THR A CA 1
ATOM 892 C C . THR A 1 110 ? -27.679 13.955 28.605 1.00 72.94 110 THR A C 1
ATOM 894 O O . THR A 1 110 ? -26.799 13.470 27.894 1.00 72.94 110 THR A O 1
ATOM 897 N N . ALA A 1 111 ? -28.214 15.160 28.389 1.00 63.41 111 ALA A N 1
ATOM 898 C CA . ALA A 1 111 ? -27.863 16.101 27.327 1.00 63.41 111 ALA A CA 1
ATOM 899 C C . ALA A 1 111 ? -26.331 16.319 27.154 1.00 63.41 111 ALA A C 1
ATOM 901 O O . ALA A 1 111 ? -25.536 15.906 28.005 1.00 63.41 111 ALA A O 1
ATOM 902 N N . PRO A 1 112 ? -25.886 16.968 26.058 1.00 64.12 112 PRO A N 1
ATOM 903 C CA . PRO A 1 112 ? -24.467 17.120 25.724 1.00 64.12 112 PRO A CA 1
ATOM 904 C C . PRO A 1 112 ? -23.648 17.638 26.916 1.00 64.12 112 PRO A C 1
ATOM 906 O O . PRO A 1 112 ? -23.969 18.681 27.479 1.00 64.12 112 PRO A O 1
ATOM 909 N N . GLY A 1 113 ? -22.610 16.893 27.313 1.00 67.38 113 GLY A N 1
ATOM 910 C CA . GLY A 1 113 ? -21.815 17.173 28.521 1.00 67.38 113 GLY A CA 1
ATOM 911 C C . GLY A 1 113 ? -22.018 16.188 29.679 1.00 67.38 113 GLY A C 1
ATOM 912 O O . GLY A 1 113 ? -21.363 16.325 30.712 1.00 67.38 113 GLY A O 1
ATOM 913 N N . GLY A 1 114 ? -22.875 15.174 29.512 1.00 80.94 114 GLY A N 1
ATOM 914 C CA . GLY A 1 114 ? -22.999 14.065 30.457 1.00 80.94 114 GLY A CA 1
ATOM 915 C C . GLY A 1 114 ? -21.659 13.378 30.770 1.00 80.94 114 GLY A C 1
ATOM 916 O O . GLY A 1 114 ? -20.758 13.272 29.933 1.00 80.94 114 GLY A O 1
ATOM 917 N N . LYS A 1 115 ? -21.513 12.899 32.008 1.00 91.12 115 LYS A N 1
ATOM 918 C CA . LYS A 1 115 ? -20.310 12.193 32.461 1.00 91.12 115 LYS A CA 1
ATOM 919 C C . LYS A 1 115 ? -20.298 10.775 31.888 1.00 91.12 115 LYS A C 1
ATOM 921 O O . LYS A 1 115 ? -21.227 10.014 32.126 1.00 91.12 115 LYS A O 1
ATOM 926 N N . ILE A 1 116 ? -19.219 10.399 31.202 1.00 95.06 116 ILE A N 1
ATOM 927 C CA . ILE A 1 116 ? -18.986 9.001 30.813 1.00 95.06 116 ILE A CA 1
ATOM 928 C C . ILE A 1 116 ? -18.657 8.201 32.082 1.00 95.06 116 ILE A C 1
ATOM 930 O O . ILE A 1 116 ? -17.680 8.507 32.779 1.00 95.06 116 ILE A O 1
ATOM 934 N N . SER A 1 117 ? -19.476 7.198 32.395 1.00 95.56 117 SER A N 1
ATOM 935 C CA . SER A 1 117 ? -19.354 6.348 33.583 1.00 95.56 117 SER A CA 1
ATOM 936 C C . SER A 1 117 ? -19.312 4.868 33.205 1.00 95.56 117 SER A C 1
ATOM 938 O O . SER A 1 117 ? -19.556 4.489 32.061 1.00 95.56 117 SER A O 1
ATOM 940 N N . GLN A 1 118 ? -18.987 4.010 34.172 1.00 97.12 118 GLN A N 1
ATOM 941 C CA . GLN A 1 118 ? -19.128 2.568 33.984 1.00 97.12 118 GLN A CA 1
ATOM 942 C C . GLN A 1 118 ? -20.572 2.241 33.573 1.00 97.12 118 GLN A C 1
ATOM 944 O O . GLN A 1 118 ? -21.514 2.827 34.106 1.00 97.12 118 GLN A O 1
ATOM 949 N N . GLY A 1 119 ? -20.728 1.333 32.611 1.00 96.75 119 GLY A N 1
ATOM 950 C CA . GLY A 1 119 ? -22.029 0.942 32.067 1.00 96.75 119 GLY A CA 1
ATOM 951 C C . GLY A 1 119 ? -22.567 1.874 30.977 1.00 96.75 119 GLY A C 1
ATOM 952 O O . GLY A 1 119 ? -23.600 1.565 30.386 1.00 96.75 119 GLY A O 1
ATOM 953 N N . THR A 1 120 ? -21.881 2.983 30.650 1.00 97.06 120 THR A N 1
ATOM 954 C CA . THR A 1 120 ? -22.200 3.759 29.441 1.00 97.06 120 THR A CA 1
ATOM 955 C C . THR A 1 120 ? -22.144 2.829 28.228 1.00 97.06 120 THR A C 1
ATOM 957 O O . THR A 1 120 ? -21.153 2.127 28.018 1.00 97.06 120 THR A O 1
ATOM 960 N N . LYS A 1 121 ? -23.210 2.810 27.425 1.00 97.81 121 LYS A N 1
ATOM 961 C CA . LYS A 1 121 ? -23.289 1.969 26.226 1.00 97.81 121 LYS A CA 1
ATOM 962 C C . LYS A 1 121 ? -22.599 2.671 25.066 1.00 97.81 121 LYS A C 1
ATOM 964 O O . LYS A 1 121 ? -22.871 3.834 24.793 1.00 97.81 121 LYS A O 1
ATOM 969 N N . ALA A 1 122 ? -21.734 1.957 24.362 1.00 98.19 122 ALA A N 1
ATOM 970 C CA . ALA A 1 122 ? -21.111 2.424 23.136 1.00 98.19 122 ALA A CA 1
ATOM 971 C C . ALA A 1 122 ? -21.682 1.654 21.944 1.00 98.19 122 ALA A C 1
ATOM 973 O O . ALA A 1 122 ? -21.498 0.440 21.844 1.00 98.19 122 ALA A O 1
ATOM 974 N N . TYR A 1 123 ? -22.370 2.351 21.044 1.00 98.12 123 TYR A N 1
ATOM 975 C CA . TYR A 1 123 ? -22.975 1.769 19.849 1.00 98.12 123 TYR A CA 1
ATOM 976 C C . TYR A 1 123 ? -22.027 1.881 18.660 1.00 98.12 123 TYR A C 1
ATOM 978 O O . TYR A 1 123 ? -21.652 2.987 18.261 1.00 98.12 123 TYR A O 1
ATOM 986 N N . LEU A 1 124 ? -21.683 0.745 18.053 1.00 98.06 124 LEU A N 1
ATOM 987 C CA . LEU A 1 124 ? -20.976 0.709 16.777 1.00 98.06 124 LEU A CA 1
ATOM 988 C C . LEU A 1 124 ? -22.000 0.884 15.652 1.00 98.06 124 LEU A C 1
ATOM 990 O O . LEU A 1 124 ? -22.680 -0.052 15.234 1.00 98.06 124 LEU A O 1
ATOM 994 N N . CYS A 1 125 ? -22.142 2.125 15.201 1.00 97.94 125 CYS A N 1
ATOM 995 C CA . CYS A 1 125 ? -23.260 2.577 14.375 1.00 97.94 125 CYS A CA 1
ATOM 996 C C . CYS A 1 125 ? -23.178 2.085 12.923 1.00 97.94 125 CYS A C 1
ATOM 998 O O . CYS A 1 125 ? -24.191 1.989 12.228 1.00 97.94 125 CYS A O 1
ATOM 1000 N N . GLY A 1 126 ? -21.969 1.780 12.459 1.00 97.94 126 GLY A N 1
ATOM 1001 C CA . GLY A 1 126 ? -21.697 1.361 11.094 1.00 97.94 126 GLY A CA 1
ATOM 1002 C C . GLY A 1 126 ? -20.392 1.942 10.577 1.00 97.94 126 GLY A C 1
ATOM 1003 O O . GLY A 1 126 ? -19.646 2.602 11.307 1.00 97.94 126 GLY A O 1
ATOM 1004 N N . PHE A 1 127 ? -20.138 1.709 9.296 1.00 98.00 127 PHE A N 1
ATOM 1005 C CA . PHE A 1 127 ? -18.951 2.209 8.619 1.00 98.00 127 PHE A CA 1
ATOM 1006 C C . PHE A 1 127 ? -19.256 2.741 7.215 1.00 98.00 127 PHE A C 1
ATOM 1008 O O . PHE A 1 127 ? -20.331 2.502 6.667 1.00 98.00 127 PHE A O 1
ATOM 1015 N N . SER A 1 128 ? -18.297 3.463 6.645 1.00 97.56 128 SER A N 1
ATOM 1016 C CA . SER A 1 128 ? -18.331 3.996 5.282 1.00 97.56 128 SER A CA 1
ATOM 1017 C C . SER A 1 128 ? -16.950 3.877 4.642 1.00 97.56 128 SER A C 1
ATOM 1019 O O . SER A 1 128 ? -15.937 3.974 5.338 1.00 97.56 128 SER A O 1
ATOM 1021 N N . GLY A 1 129 ? -16.896 3.672 3.328 1.00 94.19 129 GLY A N 1
ATOM 1022 C CA . GLY A 1 129 ? -15.666 3.793 2.548 1.00 94.19 129 GLY A CA 1
ATOM 1023 C C . GLY A 1 129 ? -15.269 5.252 2.309 1.00 94.19 129 GLY A C 1
ATOM 1024 O O . GLY A 1 129 ? -16.073 6.166 2.492 1.00 94.19 129 GLY A O 1
ATOM 1025 N N . THR A 1 130 ? -14.029 5.471 1.874 1.00 92.38 130 THR A N 1
ATOM 1026 C CA . THR A 1 130 ? -13.506 6.805 1.539 1.00 92.38 130 THR A CA 1
ATOM 1027 C C . THR A 1 130 ? -14.303 7.488 0.435 1.00 92.38 130 THR A C 1
ATOM 1029 O O . THR A 1 130 ? -14.704 8.634 0.601 1.00 92.38 130 THR A O 1
ATOM 1032 N N . ASP A 1 131 ? -14.588 6.765 -0.649 1.00 90.81 131 ASP A N 1
ATOM 1033 C CA . ASP A 1 131 ? -15.289 7.311 -1.817 1.00 90.81 131 ASP A CA 1
ATOM 1034 C C . ASP A 1 131 ? -16.720 7.740 -1.460 1.00 90.81 131 ASP A C 1
ATOM 1036 O O . ASP A 1 131 ? -17.223 8.754 -1.936 1.00 90.81 131 ASP A O 1
ATOM 1040 N N . GLU A 1 132 ? -17.363 7.000 -0.555 1.00 96.62 132 GLU A N 1
ATOM 1041 C CA . GLU A 1 132 ? -18.694 7.331 -0.043 1.00 96.62 132 GLU A CA 1
ATOM 1042 C C . GLU A 1 132 ? -18.673 8.590 0.827 1.00 96.62 132 GLU A C 1
ATOM 1044 O O . GLU A 1 132 ? -19.598 9.396 0.759 1.00 96.62 132 GLU A O 1
ATOM 1049 N N . VAL A 1 133 ? -17.616 8.778 1.627 1.00 96.56 133 VAL A N 1
ATOM 1050 C CA . VAL A 1 133 ? -17.415 10.010 2.399 1.00 96.56 133 VAL A CA 1
ATOM 1051 C C . VAL A 1 133 ? -17.165 11.190 1.469 1.00 96.56 133 VAL A C 1
ATOM 1053 O O . VAL A 1 133 ? -17.797 12.224 1.650 1.00 96.56 133 VAL A O 1
ATOM 1056 N N . ASP A 1 134 ? -16.318 11.038 0.452 1.00 93.00 134 ASP A N 1
ATOM 1057 C CA . ASP A 1 134 ? -16.029 12.105 -0.512 1.00 93.00 134 ASP A CA 1
ATOM 1058 C C . ASP A 1 134 ? -17.276 12.525 -1.308 1.00 93.00 134 ASP A C 1
ATOM 1060 O O . ASP A 1 134 ? -17.472 13.713 -1.572 1.00 93.00 134 ASP A O 1
ATOM 1064 N N . ALA A 1 135 ? -18.143 11.564 -1.641 1.00 95.88 135 ALA A N 1
ATOM 1065 C CA . ALA A 1 135 ? -19.412 11.800 -2.326 1.00 95.88 135 ALA A CA 1
ATOM 1066 C C . ALA A 1 135 ? -20.533 12.311 -1.399 1.00 95.88 135 ALA A C 1
ATOM 1068 O O . ALA A 1 135 ? -21.575 12.766 -1.879 1.00 95.88 135 ALA A O 1
ATOM 1069 N N . ALA A 1 136 ? -20.361 12.226 -0.077 1.00 97.38 136 ALA A N 1
ATOM 1070 C CA . ALA A 1 136 ? -21.379 12.640 0.877 1.00 97.38 136 ALA A CA 1
ATOM 1071 C C . ALA A 1 136 ? -21.581 14.167 0.864 1.00 97.38 136 ALA A C 1
ATOM 1073 O O . ALA A 1 136 ? -20.620 14.923 0.677 1.00 97.38 136 ALA A O 1
ATOM 1074 N N . PRO A 1 137 ? -22.815 14.646 1.122 1.00 97.62 137 PRO A N 1
ATOM 1075 C CA . PRO A 1 137 ? -23.098 16.073 1.174 1.00 97.62 137 PRO A CA 1
ATOM 1076 C C . PRO A 1 137 ? -22.255 16.765 2.248 1.00 97.62 137 PRO A C 1
ATOM 1078 O O . PRO A 1 137 ? -21.977 16.207 3.314 1.00 97.62 137 PRO A O 1
ATOM 1081 N N . LYS A 1 138 ? -21.884 18.015 1.970 1.00 95.94 138 LYS A N 1
ATOM 1082 C CA . LYS A 1 138 ? -21.149 18.872 2.901 1.00 95.94 138 LYS A CA 1
ATOM 1083 C C . LYS A 1 138 ? -22.107 19.799 3.641 1.00 95.94 138 LYS A C 1
ATOM 1085 O O . LYS A 1 138 ? -23.098 20.264 3.080 1.00 95.94 138 LYS A O 1
ATOM 1090 N N . LYS A 1 139 ? -21.800 20.082 4.903 1.00 94.25 139 LYS A N 1
ATOM 1091 C CA . LYS A 1 139 ? -22.502 21.079 5.716 1.00 94.25 139 LYS A CA 1
ATOM 1092 C C . LYS A 1 139 ? -21.498 21.840 6.576 1.00 94.25 139 LYS A C 1
ATOM 1094 O O . LYS A 1 139 ? -20.581 21.228 7.126 1.00 94.25 139 LYS A O 1
ATOM 1099 N N . ASP A 1 140 ? -21.673 23.154 6.686 1.00 91.19 140 ASP A N 1
ATOM 1100 C CA . ASP A 1 140 ? -20.955 23.968 7.666 1.00 91.19 140 ASP A CA 1
ATOM 1101 C C . ASP A 1 140 ? -21.577 23.728 9.050 1.00 91.19 140 ASP A C 1
ATOM 1103 O O . ASP A 1 140 ? -22.781 23.920 9.247 1.00 91.19 140 ASP A O 1
ATOM 1107 N N . PHE A 1 141 ? -20.766 23.255 9.996 1.00 84.69 141 PHE A N 1
ATOM 1108 C CA . PHE A 1 141 ? -21.187 23.025 11.382 1.00 84.69 141 PHE A CA 1
ATOM 1109 C C . PHE A 1 141 ? -20.890 24.218 12.303 1.00 84.69 141 PHE A C 1
ATOM 1111 O O . PHE A 1 141 ? -21.068 24.109 13.516 1.00 84.69 141 PHE A O 1
ATOM 1118 N N . GLY A 1 142 ? -20.492 25.360 11.736 1.00 80.88 142 GLY A N 1
ATOM 1119 C CA . GLY A 1 142 ? -20.200 26.583 12.471 1.00 80.88 142 GLY A CA 1
ATOM 1120 C C . GLY A 1 142 ? -18.889 26.510 13.253 1.00 80.88 142 GLY A C 1
ATOM 1121 O O . GLY A 1 142 ? -18.229 25.469 13.348 1.00 80.88 142 GLY A O 1
ATOM 1122 N N . SER A 1 143 ? -18.462 27.651 13.793 1.00 74.69 143 SER A N 1
ATOM 1123 C CA . SER A 1 143 ? -17.352 27.682 14.743 1.00 74.69 143 SER A CA 1
ATOM 1124 C C . SER A 1 143 ? -17.858 27.286 16.137 1.00 74.69 143 SER A C 1
ATOM 1126 O O . SER A 1 143 ? -18.985 27.613 16.514 1.00 74.69 143 SER A O 1
ATOM 1128 N N . LYS A 1 144 ? -17.015 26.627 16.949 1.00 64.75 144 LYS A N 1
ATOM 1129 C CA . LYS A 1 144 ? -17.347 26.318 18.358 1.00 64.75 144 LYS A CA 1
ATOM 1130 C C . LYS A 1 144 ? -17.656 27.575 19.199 1.00 64.75 144 LYS A C 1
ATOM 1132 O O . LYS A 1 144 ? -18.228 27.438 20.271 1.00 64.75 144 LYS A O 1
ATOM 1137 N N . PHE A 1 145 ? -17.283 28.769 18.729 1.00 65.12 145 PHE A N 1
ATOM 1138 C CA . PHE A 1 145 ? -17.422 30.040 19.450 1.00 65.12 145 PHE A CA 1
ATOM 1139 C C . PHE A 1 145 ? -18.570 30.926 18.939 1.00 65.12 145 PHE A C 1
ATOM 1141 O O . PHE A 1 145 ? -18.723 32.041 19.422 1.00 65.12 145 PHE A O 1
ATOM 1148 N N . GLY A 1 146 ? -19.384 30.440 17.994 1.00 57.84 146 GLY A N 1
ATOM 1149 C CA . GLY A 1 146 ? -20.443 31.230 17.365 1.00 57.84 146 GLY A CA 1
ATOM 1150 C C . GLY A 1 146 ? -19.881 32.209 16.328 1.00 57.84 146 GLY A C 1
ATOM 1151 O O . GLY A 1 146 ? -19.055 33.064 16.625 1.00 57.84 146 GLY A O 1
ATOM 1152 N N . GLY A 1 147 ? -20.297 32.061 15.071 1.00 62.72 147 GLY A N 1
ATOM 1153 C CA . GLY A 1 147 ? -19.862 32.907 13.954 1.00 62.72 147 GLY A CA 1
ATOM 1154 C C . GLY A 1 147 ? -19.860 32.165 12.615 1.00 62.72 147 GLY A C 1
ATOM 1155 O O . GLY A 1 147 ? -19.871 30.933 12.580 1.00 62.72 147 GLY A O 1
ATOM 1156 N N . ARG A 1 148 ? -19.845 32.922 11.507 1.00 52.81 148 ARG A N 1
ATOM 1157 C CA . ARG A 1 148 ? -19.588 32.389 10.155 1.00 52.81 148 ARG A CA 1
ATOM 1158 C C . ARG A 1 148 ? -18.103 32.013 10.042 1.00 52.81 148 ARG A C 1
ATOM 1160 O O . ARG A 1 148 ? -17.260 32.756 10.533 1.00 52.81 148 ARG A O 1
ATOM 1167 N N . GLY A 1 149 ? -17.792 30.878 9.411 1.00 58.06 149 GLY A N 1
ATOM 1168 C CA . GLY A 1 149 ? -16.417 30.362 9.287 1.00 58.06 149 GLY A CA 1
ATOM 1169 C C . GLY A 1 149 ? -16.147 29.083 10.087 1.00 58.06 149 GLY A C 1
ATOM 1170 O O . GLY A 1 149 ? -15.072 28.935 10.670 1.00 58.06 149 GLY A O 1
ATOM 1171 N N . GLY A 1 150 ? -17.125 28.174 10.160 1.00 70.00 150 GLY A N 1
ATOM 1172 C CA . GLY A 1 150 ? -16.925 26.847 10.733 1.00 70.00 150 GLY A CA 1
ATOM 1173 C C . GLY A 1 150 ? -16.081 25.930 9.851 1.00 70.00 150 GLY A C 1
ATOM 1174 O O . GLY A 1 150 ? -15.553 26.320 8.810 1.00 70.00 150 GLY A O 1
ATOM 1175 N N . TYR A 1 151 ? -15.931 24.681 10.285 1.00 83.56 151 TYR A N 1
ATOM 1176 C CA . TYR A 1 151 ? -15.329 23.642 9.454 1.00 83.56 151 TYR A CA 1
ATOM 1177 C C . TYR A 1 151 ? -16.422 22.904 8.675 1.00 83.56 151 TYR A C 1
ATOM 1179 O O . TYR A 1 151 ? -17.390 22.400 9.250 1.00 83.56 151 TYR A O 1
ATOM 1187 N N . TRP A 1 152 ? -16.242 22.809 7.357 1.00 92.69 152 TRP A N 1
ATOM 1188 C CA . TRP A 1 152 ? -17.085 21.986 6.499 1.00 92.69 152 TRP A CA 1
ATOM 1189 C C . TRP A 1 152 ? -16.873 20.510 6.819 1.00 92.69 152 TRP A C 1
ATOM 1191 O O . TRP A 1 152 ? -15.739 20.028 6.887 1.00 92.69 152 TRP A O 1
ATOM 1201 N N . CYS A 1 153 ? -17.972 19.783 7.001 1.00 95.19 153 CYS A N 1
ATOM 1202 C CA . CYS A 1 153 ? -17.956 18.337 7.183 1.00 95.19 153 CYS A CA 1
ATOM 1203 C C . CYS A 1 153 ? -18.788 17.658 6.107 1.00 95.19 153 CYS A C 1
ATOM 1205 O O . CYS A 1 153 ? -19.932 18.045 5.864 1.00 95.19 153 CYS A O 1
ATOM 1207 N N . HIS A 1 154 ? -18.242 16.581 5.557 1.00 96.94 154 HIS A N 1
ATOM 1208 C CA . HIS A 1 154 ? -19.043 15.513 4.987 1.00 96.94 154 HIS A CA 1
ATOM 1209 C C . HIS A 1 154 ? -19.863 14.873 6.107 1.00 96.94 154 HIS A C 1
ATOM 1211 O O . HIS A 1 154 ? -19.331 14.615 7.195 1.00 96.94 154 HIS A O 1
ATOM 1217 N N . TYR A 1 155 ? -21.149 14.635 5.854 1.00 97.19 155 TYR A N 1
ATOM 1218 C CA . TYR A 1 155 ? -22.023 13.984 6.823 1.00 97.19 155 TYR A CA 1
ATOM 1219 C C . TYR A 1 155 ? -22.795 12.820 6.203 1.00 97.19 155 TYR A C 1
ATOM 1221 O O . TYR A 1 155 ? -23.405 12.943 5.141 1.00 97.19 155 TYR A O 1
ATOM 1229 N N . ILE A 1 156 ? -22.794 11.682 6.899 1.00 97.56 156 ILE A N 1
ATOM 1230 C CA . ILE A 1 156 ? -23.563 10.493 6.519 1.00 97.56 156 ILE A CA 1
ATOM 1231 C C . ILE A 1 156 ? -24.439 10.088 7.710 1.00 97.56 156 ILE A C 1
ATOM 1233 O O . ILE A 1 156 ? -23.893 9.740 8.759 1.00 97.56 156 ILE A O 1
ATOM 1237 N N . PRO A 1 157 ? -25.780 10.108 7.589 1.00 97.25 157 PRO A N 1
ATOM 1238 C CA . PRO A 1 157 ? -26.668 9.647 8.653 1.00 97.25 157 PRO A CA 1
ATOM 1239 C C . PRO A 1 157 ? -26.349 8.215 9.085 1.00 97.25 157 PRO A C 1
ATOM 1241 O O . PRO A 1 157 ? -26.137 7.354 8.232 1.00 97.25 157 PRO A O 1
ATOM 1244 N N . VAL A 1 158 ? -26.398 7.930 10.389 1.00 97.44 158 VAL A N 1
ATOM 1245 C CA . VAL A 1 158 ? -26.111 6.599 10.959 1.00 97.44 158 VAL A CA 1
ATOM 1246 C C . VAL A 1 158 ? -26.921 5.499 10.269 1.00 97.44 158 VAL A C 1
ATOM 1248 O O . VAL A 1 158 ? -26.378 4.461 9.888 1.00 97.44 158 VAL A O 1
ATOM 1251 N N . LYS A 1 159 ? -28.206 5.755 10.003 1.00 96.62 159 LYS A N 1
ATOM 1252 C CA . LYS A 1 159 ? -29.078 4.814 9.284 1.00 96.62 159 LYS A CA 1
ATOM 1253 C C . LYS A 1 159 ? -28.600 4.455 7.868 1.00 96.62 159 LYS A C 1
ATOM 1255 O O . LYS A 1 159 ? -28.942 3.380 7.383 1.00 96.62 159 LYS A O 1
ATOM 1260 N N . LYS A 1 160 ? -27.803 5.317 7.222 1.00 97.06 160 LYS A N 1
ATOM 1261 C CA . LYS A 1 160 ? -27.230 5.107 5.880 1.00 97.06 160 LYS A CA 1
ATOM 1262 C C . LYS A 1 160 ? -25.852 4.434 5.890 1.00 97.06 160 LYS A C 1
ATOM 1264 O O . LYS A 1 160 ? -25.380 4.058 4.826 1.00 97.06 160 LYS A O 1
ATOM 1269 N N . LEU A 1 161 ? -25.214 4.264 7.051 1.00 97.81 161 LEU A N 1
ATOM 1270 C CA . LEU A 1 161 ? -23.921 3.581 7.141 1.00 97.81 161 LEU A CA 1
ATOM 1271 C C . LEU A 1 161 ? -24.054 2.080 6.859 1.00 97.81 161 LEU A C 1
ATOM 1273 O O . LEU A 1 161 ? -25.081 1.458 7.169 1.00 97.81 161 LEU A O 1
ATOM 1277 N N . HIS A 1 162 ? -22.979 1.467 6.364 1.00 97.25 162 HIS A N 1
ATOM 1278 C CA . HIS A 1 162 ? -22.907 0.015 6.238 1.00 97.25 162 HIS A CA 1
ATOM 1279 C C . HIS A 1 162 ? -23.009 -0.650 7.616 1.00 97.25 162 HIS A C 1
ATOM 1281 O O . HIS A 1 162 ? -22.406 -0.169 8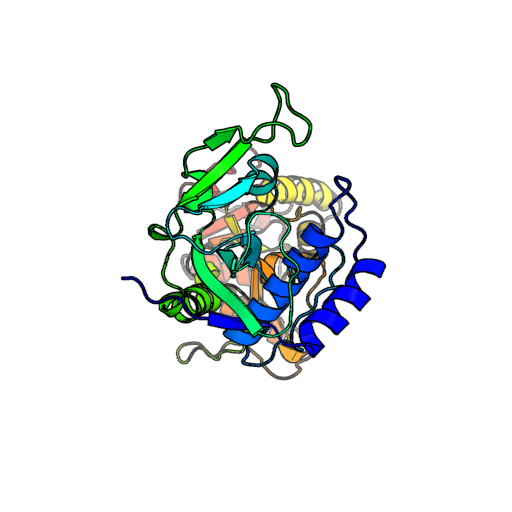.579 1.00 97.25 162 HIS A O 1
ATOM 1287 N N . PRO A 1 163 ? -23.781 -1.742 7.741 1.00 97.31 163 PRO A N 1
ATOM 1288 C CA . PRO A 1 163 ? -23.949 -2.459 9.002 1.00 97.31 163 PRO A CA 1
ATOM 1289 C C . PRO A 1 163 ? -22.636 -3.112 9.458 1.00 97.31 163 PRO A C 1
ATOM 1291 O O . PRO A 1 163 ? -21.916 -3.702 8.649 1.00 97.31 163 PRO A O 1
ATOM 1294 N N . MET A 1 164 ? -22.338 -3.042 10.758 1.00 96.94 164 MET A N 1
ATOM 1295 C CA . MET A 1 164 ? -21.078 -3.539 11.328 1.00 96.94 164 MET A CA 1
ATOM 1296 C C . MET A 1 164 ? -20.885 -5.050 11.166 1.00 96.94 164 MET A C 1
ATOM 1298 O O . MET A 1 164 ? -19.750 -5.509 11.064 1.00 96.94 164 MET A O 1
ATOM 1302 N N . GLU A 1 165 ? -21.962 -5.820 11.045 1.00 95.25 165 GLU A N 1
ATOM 1303 C CA . GLU A 1 165 ? -21.935 -7.267 10.810 1.00 95.25 165 GLU A CA 1
ATOM 1304 C C . GLU A 1 165 ? -21.209 -7.625 9.503 1.00 95.25 165 GLU A C 1
ATOM 1306 O O . GLU A 1 165 ? -20.581 -8.678 9.397 1.00 95.25 165 GLU A O 1
ATOM 1311 N N . LYS A 1 166 ? -21.241 -6.726 8.508 1.00 94.81 166 LYS A N 1
ATOM 1312 C CA . LYS A 1 166 ? -20.524 -6.898 7.236 1.00 94.81 166 LYS A CA 1
ATOM 1313 C C . LYS A 1 166 ? -19.081 -6.400 7.293 1.00 94.81 166 LYS A C 1
ATOM 1315 O O . LYS A 1 166 ? -18.310 -6.689 6.377 1.00 94.81 166 LYS A O 1
ATOM 1320 N N . PHE A 1 167 ? -18.705 -5.666 8.344 1.00 93.75 167 PHE A N 1
ATOM 1321 C CA . PHE A 1 167 ? -17.407 -5.005 8.432 1.00 93.75 167 PHE A CA 1
ATOM 1322 C C . PHE A 1 167 ? -16.265 -6.009 8.340 1.00 93.75 167 PHE A C 1
ATOM 1324 O O . PHE A 1 167 ? -15.426 -5.877 7.461 1.00 93.75 167 PHE A O 1
ATOM 1331 N N . SER A 1 168 ? -16.257 -7.053 9.173 1.00 84.94 168 SER A N 1
ATOM 1332 C CA . SER A 1 168 ? -15.166 -8.035 9.187 1.00 84.94 168 SER A CA 1
ATOM 1333 C C . SER A 1 168 ? -15.009 -8.748 7.847 1.00 84.94 168 SER A C 1
ATOM 1335 O O . SER A 1 168 ? -13.885 -8.947 7.407 1.00 84.94 168 SER A O 1
ATOM 1337 N N . GLN A 1 169 ? -16.107 -9.079 7.162 1.00 85.38 169 GLN A N 1
ATOM 1338 C CA . GLN A 1 169 ? -16.061 -9.725 5.846 1.00 85.38 169 GLN A CA 1
ATOM 1339 C C . GLN A 1 169 ? -15.509 -8.786 4.769 1.00 85.38 169 GLN A C 1
ATOM 1341 O O . GLN A 1 169 ? -14.643 -9.181 3.995 1.00 85.38 169 GLN A O 1
ATOM 1346 N N . ILE A 1 170 ? -15.968 -7.533 4.732 1.00 88.06 170 ILE A N 1
ATOM 1347 C CA . ILE A 1 170 ? -15.512 -6.533 3.756 1.00 88.06 170 ILE A CA 1
ATOM 1348 C C . ILE A 1 170 ? -14.065 -6.121 4.041 1.00 88.06 170 ILE A C 1
ATOM 1350 O O . ILE A 1 170 ? -13.245 -6.072 3.124 1.00 88.06 170 ILE A O 1
ATOM 1354 N N . TYR A 1 171 ? -13.728 -5.902 5.311 1.00 84.12 171 TYR A N 1
ATOM 1355 C CA . TYR A 1 171 ? -12.371 -5.628 5.769 1.00 84.12 171 TYR A CA 1
ATOM 1356 C C . TYR A 1 171 ? -11.436 -6.791 5.443 1.00 84.12 171 TYR A C 1
ATOM 1358 O O . TYR A 1 171 ? -10.336 -6.568 4.954 1.00 84.12 171 TYR A O 1
ATOM 1366 N N . GLN A 1 172 ? -11.869 -8.039 5.645 1.00 73.31 172 GLN A N 1
ATOM 1367 C CA . GLN A 1 172 ? -11.097 -9.215 5.253 1.00 73.31 172 GLN A CA 1
ATOM 1368 C C . GLN A 1 172 ? -11.001 -9.367 3.743 1.00 73.31 172 GLN A C 1
ATOM 1370 O O . GLN A 1 172 ? -9.932 -9.731 3.294 1.00 73.31 172 GLN A O 1
ATOM 1375 N N . LYS A 1 173 ? -12.041 -9.087 2.953 1.00 73.12 173 LYS A N 1
ATOM 1376 C CA . LYS A 1 173 ? -11.988 -9.175 1.484 1.00 73.12 173 LYS A CA 1
ATOM 1377 C C . LYS A 1 173 ? -11.022 -8.142 0.901 1.00 73.12 173 LYS A C 1
ATOM 1379 O O . LYS A 1 173 ? -10.132 -8.497 0.138 1.00 73.12 173 LYS A O 1
ATOM 1384 N N . ARG A 1 174 ? -11.113 -6.891 1.354 1.00 67.00 174 ARG A N 1
ATOM 1385 C CA . ARG A 1 174 ? -10.160 -5.825 1.002 1.00 67.00 174 ARG A CA 1
ATOM 1386 C C . ARG A 1 174 ? -8.763 -6.131 1.542 1.00 67.00 174 ARG A C 1
ATOM 1388 O O . ARG A 1 174 ? -7.758 -5.968 0.865 1.00 67.00 174 ARG A O 1
ATOM 1395 N N . GLY A 1 175 ? -8.711 -6.676 2.751 1.00 50.97 175 GLY A N 1
ATOM 1396 C CA . GLY A 1 175 ? -7.516 -7.243 3.345 1.00 50.97 175 GLY A CA 1
ATOM 1397 C C . GLY A 1 175 ? -6.988 -8.449 2.572 1.00 50.97 175 GLY A C 1
ATOM 1398 O O . GLY A 1 175 ? -5.801 -8.645 2.577 1.00 50.97 175 GLY A O 1
ATOM 1399 N N . GLN A 1 176 ? -7.772 -9.257 1.870 1.00 44.00 176 GLN A N 1
ATOM 1400 C CA . GLN A 1 176 ? -7.276 -10.354 1.032 1.00 44.00 176 GLN A CA 1
ATOM 1401 C C . GLN A 1 176 ? -6.713 -9.821 -0.293 1.00 44.00 176 GLN A C 1
ATOM 1403 O O . GLN A 1 176 ? -5.830 -10.443 -0.875 1.00 44.00 176 GLN A O 1
ATOM 1408 N N . GLU A 1 177 ? -7.149 -8.641 -0.729 1.00 46.06 177 GLU A N 1
ATOM 1409 C CA . GLU A 1 177 ? -6.540 -7.908 -1.843 1.00 46.06 177 GLU A CA 1
ATOM 1410 C C . GLU A 1 177 ? -5.229 -7.193 -1.430 1.00 46.06 177 GLU A C 1
ATOM 1412 O O . GLU A 1 177 ? -4.347 -7.010 -2.268 1.00 46.06 177 GLU A O 1
ATOM 1417 N N . ILE A 1 178 ? -5.053 -6.855 -0.139 1.00 42.84 178 ILE A N 1
ATOM 1418 C CA . ILE A 1 178 ? -3.916 -6.057 0.385 1.00 42.84 178 ILE A CA 1
ATOM 1419 C C . ILE A 1 178 ? -2.970 -6.844 1.333 1.00 42.84 178 ILE A C 1
ATOM 1421 O O . ILE A 1 178 ? -1.823 -6.455 1.551 1.00 42.84 178 ILE A O 1
ATOM 1425 N N . ARG A 1 179 ? -3.371 -7.995 1.885 1.00 41.16 179 ARG A N 1
ATOM 1426 C CA . ARG A 1 179 ? -2.575 -8.758 2.862 1.00 41.16 179 ARG A CA 1
ATOM 1427 C C . ARG A 1 179 ? -1.398 -9.425 2.172 1.00 41.16 179 ARG A C 1
ATOM 1429 O O . ARG A 1 179 ? -1.535 -10.299 1.328 1.00 41.16 179 ARG A O 1
ATOM 1436 N N . ILE A 1 180 ? -0.226 -9.054 2.666 1.00 42.09 180 ILE A N 1
ATOM 1437 C CA . ILE A 1 180 ? 0.885 -9.925 3.053 1.00 42.09 180 ILE A CA 1
ATOM 1438 C C . ILE A 1 180 ? 0.437 -11.393 3.217 1.00 42.09 180 ILE A C 1
ATOM 1440 O O . ILE A 1 180 ? 0.038 -11.825 4.296 1.00 42.09 180 ILE A O 1
ATOM 1444 N N . PHE A 1 181 ? 0.494 -12.171 2.140 1.00 45.91 181 PHE A N 1
ATOM 1445 C CA . PHE A 1 181 ? 0.324 -13.619 2.176 1.00 45.91 181 PHE A CA 1
ATOM 1446 C C . PHE A 1 181 ? 1.684 -14.275 1.975 1.00 45.91 181 PHE A C 1
ATOM 1448 O O . PHE A 1 181 ? 2.153 -14.359 0.845 1.00 45.91 181 PHE A O 1
ATOM 1455 N N . GLU A 1 182 ? 2.242 -14.898 3.014 1.00 48.19 182 GLU A N 1
ATOM 1456 C CA . GLU A 1 182 ? 3.066 -16.088 2.772 1.00 48.19 182 GLU A CA 1
ATOM 1457 C C . GLU A 1 182 ? 2.145 -17.204 2.237 1.00 48.19 182 GLU A C 1
ATOM 1459 O O . GLU A 1 182 ? 1.692 -18.079 2.968 1.00 48.19 182 GLU A O 1
ATOM 1464 N N . GLY A 1 183 ? 1.807 -17.148 0.950 1.00 50.50 183 GLY A N 1
ATOM 1465 C CA . GLY A 1 183 ? 0.992 -18.145 0.264 1.00 50.50 183 GLY A CA 1
ATOM 1466 C C . GLY A 1 183 ? 1.803 -18.847 -0.815 1.00 50.50 183 GLY A C 1
ATOM 1467 O O . GLY A 1 183 ? 2.522 -18.194 -1.564 1.00 50.50 183 GLY A O 1
ATOM 1468 N N . LYS A 1 184 ? 1.678 -20.174 -0.922 1.00 47.53 184 LYS A N 1
ATOM 1469 C CA . LYS A 1 184 ? 2.213 -20.951 -2.049 1.00 47.53 184 LYS A CA 1
ATOM 1470 C C . LYS A 1 184 ? 1.116 -21.104 -3.102 1.00 47.53 184 LYS A C 1
ATOM 1472 O O . LYS A 1 184 ? 0.139 -21.813 -2.864 1.00 47.53 184 LYS A O 1
ATOM 1477 N N . ARG A 1 185 ? 1.250 -20.477 -4.278 1.00 53.38 185 ARG A N 1
ATOM 1478 C CA . ARG A 1 185 ? 0.276 -20.678 -5.372 1.00 53.38 185 ARG A CA 1
ATOM 1479 C C . ARG A 1 185 ? 0.430 -22.090 -5.957 1.00 53.38 185 ARG A C 1
ATOM 1481 O O . ARG A 1 185 ? 1.476 -22.392 -6.528 1.00 53.38 185 ARG A O 1
ATOM 1488 N N . ARG A 1 186 ? -0.610 -22.933 -5.844 1.00 52.31 186 ARG A N 1
ATOM 1489 C CA . ARG A 1 186 ? -0.605 -24.355 -6.271 1.00 52.31 186 ARG A CA 1
ATOM 1490 C C . ARG A 1 186 ? -0.167 -24.580 -7.727 1.00 52.31 186 ARG A C 1
ATOM 1492 O O . ARG A 1 186 ? 0.453 -25.597 -7.998 1.00 52.31 186 ARG A O 1
ATOM 1499 N N . SER A 1 187 ? -0.436 -23.638 -8.635 1.00 57.12 187 SER A N 1
ATOM 1500 C CA . SER A 1 187 ? -0.073 -23.759 -10.056 1.00 57.12 187 SER A CA 1
ATOM 1501 C C . SER A 1 187 ? 1.377 -23.372 -10.382 1.00 57.12 187 SER A C 1
ATOM 1503 O O . SER A 1 187 ? 1.865 -23.730 -11.445 1.00 57.12 187 SER A O 1
ATOM 1505 N N . ASP A 1 188 ? 2.072 -22.622 -9.513 1.00 65.31 188 ASP A N 1
ATOM 1506 C CA . ASP A 1 188 ? 3.345 -21.971 -9.876 1.00 65.31 188 ASP A CA 1
ATOM 1507 C C . ASP A 1 188 ? 4.441 -21.972 -8.797 1.00 65.31 188 ASP A C 1
ATOM 1509 O O . ASP A 1 188 ? 5.535 -21.480 -9.070 1.00 65.31 188 ASP A O 1
ATOM 1513 N N . ASN A 1 189 ? 4.188 -22.524 -7.604 1.00 83.19 189 ASN A N 1
ATOM 1514 C CA . ASN A 1 189 ? 5.155 -22.686 -6.507 1.00 83.19 189 ASN A CA 1
ATOM 1515 C C . ASN A 1 189 ? 6.026 -21.439 -6.225 1.00 83.19 189 ASN A C 1
ATOM 1517 O O . ASN A 1 189 ? 7.251 -21.495 -6.312 1.00 83.19 189 ASN A O 1
ATOM 1521 N N . PHE A 1 190 ? 5.398 -20.326 -5.838 1.00 90.44 190 PHE A N 1
ATOM 1522 C CA . PHE A 1 190 ? 6.089 -19.124 -5.351 1.00 90.44 190 PHE A CA 1
ATOM 1523 C C . PHE A 1 190 ? 5.414 -18.557 -4.097 1.00 90.44 190 PHE A C 1
ATOM 1525 O O . PHE A 1 190 ? 4.257 -18.877 -3.829 1.00 90.44 190 PHE A O 1
ATOM 1532 N N . TYR A 1 191 ? 6.151 -17.719 -3.372 1.00 90.62 191 TYR A N 1
ATOM 1533 C CA . TYR A 1 191 ? 5.791 -16.996 -2.150 1.00 90.62 191 TYR A CA 1
ATOM 1534 C C . TYR A 1 191 ? 5.749 -15.496 -2.435 1.00 90.62 191 TYR A C 1
ATOM 1536 O O . TYR A 1 191 ? 6.454 -15.030 -3.336 1.00 90.62 191 TYR A O 1
ATOM 1544 N N . TYR A 1 192 ? 4.954 -14.730 -1.688 1.00 91.31 192 TYR A N 1
ATOM 1545 C CA . TYR A 1 192 ? 4.807 -13.302 -1.953 1.00 91.31 192 TYR A CA 1
ATOM 1546 C C . TYR A 1 192 ? 4.513 -12.447 -0.709 1.00 91.31 192 TYR A C 1
ATOM 1548 O O . TYR A 1 192 ? 4.343 -12.958 0.388 1.00 91.31 192 TYR A O 1
ATOM 1556 N N . LEU A 1 193 ? 4.534 -11.123 -0.870 1.00 87.81 193 LEU A N 1
ATOM 1557 C CA . LEU A 1 193 ? 4.196 -10.112 0.138 1.00 87.81 193 LEU A CA 1
ATOM 1558 C C . LEU A 1 193 ? 3.456 -8.970 -0.553 1.00 87.81 193 LEU A C 1
ATOM 1560 O O . LEU A 1 193 ? 4.002 -8.428 -1.505 1.00 87.81 193 LEU A O 1
ATOM 1564 N N . GLY A 1 194 ? 2.289 -8.551 -0.073 1.00 89.06 194 GLY A N 1
ATOM 1565 C CA . GLY A 1 194 ? 1.559 -7.419 -0.654 1.00 89.06 194 GLY A CA 1
ATOM 1566 C C . GLY A 1 194 ? 0.589 -7.824 -1.766 1.00 89.06 194 GLY A C 1
ATOM 1567 O O . GLY A 1 194 ? 0.066 -8.939 -1.772 1.00 89.06 194 GLY A O 1
ATOM 1568 N N . ASN A 1 195 ? 0.327 -6.904 -2.694 1.00 86.44 195 ASN A N 1
ATOM 1569 C CA . ASN A 1 195 ? -0.821 -6.981 -3.596 1.00 86.44 195 ASN A CA 1
ATOM 1570 C C . ASN A 1 195 ? -0.567 -7.886 -4.816 1.00 86.44 195 ASN A C 1
ATOM 1572 O O . ASN A 1 195 ? 0.081 -7.497 -5.788 1.00 86.44 195 ASN A O 1
ATOM 1576 N N . LEU A 1 196 ? -1.121 -9.102 -4.801 1.00 88.19 196 LEU A N 1
ATOM 1577 C CA . LEU A 1 196 ? -0.918 -10.078 -5.878 1.00 88.19 196 LEU A CA 1
ATOM 1578 C C . LEU A 1 196 ? -1.552 -9.656 -7.216 1.00 88.19 196 LEU A C 1
ATOM 1580 O O . LEU A 1 196 ? -1.069 -10.072 -8.272 1.00 88.19 196 LEU A O 1
ATOM 1584 N N . THR A 1 197 ? -2.589 -8.810 -7.193 1.00 88.25 197 THR A N 1
ATOM 1585 C CA . THR A 1 197 ? -3.268 -8.325 -8.413 1.00 88.25 197 THR A CA 1
ATOM 1586 C C . THR A 1 197 ? -2.333 -7.525 -9.318 1.00 88.25 197 THR A C 1
ATOM 1588 O O . THR A 1 197 ? -2.549 -7.454 -10.524 1.00 88.25 197 THR A O 1
ATOM 1591 N N . LEU A 1 198 ? -1.217 -7.012 -8.784 1.00 93.00 198 LEU A N 1
ATOM 1592 C CA . LEU A 1 198 ? -0.198 -6.324 -9.577 1.00 93.00 198 LEU A CA 1
ATOM 1593 C C . LEU A 1 198 ? 0.392 -7.206 -10.687 1.00 93.00 198 LEU A C 1
ATOM 1595 O O . LEU A 1 198 ? 0.772 -6.685 -11.731 1.00 93.00 198 LEU A O 1
ATOM 1599 N N . LEU A 1 199 ? 0.416 -8.535 -10.520 1.00 92.94 199 LEU A N 1
ATOM 1600 C CA . LEU A 1 199 ? 0.841 -9.454 -11.587 1.00 92.94 199 LEU A CA 1
ATOM 1601 C C . LEU A 1 199 ? -0.142 -9.518 -12.765 1.00 92.94 199 LEU A C 1
ATOM 1603 O O . LEU A 1 199 ? 0.246 -9.977 -13.835 1.00 92.94 199 LEU A O 1
ATOM 1607 N N . GLN A 1 200 ? -1.396 -9.107 -12.570 1.00 88.19 200 GLN A N 1
ATOM 1608 C CA . GLN A 1 200 ? -2.448 -9.124 -13.591 1.00 88.19 200 GLN A CA 1
ATOM 1609 C C . GLN A 1 200 ? -2.562 -7.779 -14.326 1.00 88.19 200 GLN A C 1
ATOM 1611 O O . GLN A 1 200 ? -3.081 -7.734 -15.435 1.00 88.19 200 GLN A O 1
ATOM 1616 N N . ASN A 1 201 ? -2.020 -6.699 -13.756 1.00 87.81 201 ASN A N 1
ATOM 1617 C CA . ASN A 1 201 ? -2.165 -5.329 -14.261 1.00 87.81 201 ASN A CA 1
ATOM 1618 C C . ASN A 1 201 ? -1.105 -4.959 -15.316 1.00 87.81 201 ASN A C 1
ATOM 1620 O O . ASN A 1 201 ? -0.417 -3.948 -15.173 1.00 87.81 201 ASN A O 1
ATOM 1624 N N . ASN A 1 202 ? -0.936 -5.812 -16.330 1.00 92.12 202 ASN A N 1
ATOM 1625 C CA . ASN A 1 202 ? 0.006 -5.645 -17.447 1.00 92.12 202 ASN A CA 1
ATOM 1626 C C . ASN A 1 202 ? 1.394 -5.076 -17.038 1.00 92.12 202 ASN A C 1
ATOM 1628 O O . ASN A 1 202 ? 1.810 -4.016 -17.520 1.00 92.12 202 ASN A O 1
ATOM 1632 N N . PRO A 1 203 ? 2.119 -5.715 -16.098 1.00 97.00 203 PRO A N 1
ATOM 1633 C CA . PRO A 1 203 ? 3.355 -5.153 -15.562 1.00 97.00 203 PRO A CA 1
ATOM 1634 C C . PRO A 1 203 ? 4.454 -5.009 -16.627 1.00 97.00 203 PRO A C 1
ATOM 1636 O O . PRO A 1 203 ? 4.582 -5.835 -17.533 1.00 97.00 203 PRO A O 1
ATOM 1639 N N . LEU A 1 204 ? 5.285 -3.978 -16.473 1.00 98.12 204 LEU A N 1
ATOM 1640 C CA . LEU A 1 204 ? 6.469 -3.719 -17.290 1.00 98.12 204 LEU A CA 1
ATOM 1641 C C . LEU A 1 204 ? 7.726 -4.078 -16.496 1.00 98.12 204 LEU A C 1
ATOM 1643 O O . LEU A 1 204 ? 8.033 -3.444 -15.486 1.00 98.12 204 LEU A O 1
ATOM 1647 N N . ALA A 1 205 ? 8.468 -5.093 -16.936 1.00 98.12 205 ALA A N 1
ATOM 1648 C CA . ALA A 1 205 ? 9.754 -5.417 -16.339 1.00 98.12 205 ALA A CA 1
ATOM 1649 C C . ALA A 1 205 ? 10.782 -4.330 -16.674 1.00 98.12 205 ALA A C 1
ATOM 1651 O O . ALA A 1 205 ? 11.019 -4.057 -17.845 1.00 98.12 205 ALA A O 1
ATOM 1652 N N . LEU A 1 206 ? 11.413 -3.741 -15.663 1.00 98.00 206 LEU A N 1
ATOM 1653 C CA . LEU A 1 206 ? 12.449 -2.726 -15.801 1.00 98.00 206 LEU A CA 1
ATOM 1654 C C . LEU A 1 206 ? 13.796 -3.327 -15.404 1.00 98.00 206 LEU A C 1
ATOM 1656 O O . LEU A 1 206 ? 13.959 -3.778 -14.271 1.00 98.00 206 LEU A O 1
ATOM 1660 N N . PHE A 1 207 ? 14.759 -3.320 -16.325 1.00 97.88 207 PHE A N 1
ATOM 1661 C CA . PHE A 1 207 ? 16.082 -3.890 -16.087 1.00 97.88 207 PHE A CA 1
ATOM 1662 C C . PHE A 1 207 ? 17.212 -2.962 -16.512 1.00 97.88 207 PHE A C 1
ATOM 1664 O O . PHE A 1 207 ? 17.132 -2.259 -17.515 1.00 97.88 207 PHE A O 1
ATOM 1671 N N . CYS A 1 208 ? 18.320 -3.025 -15.778 1.00 97.62 208 CYS A N 1
ATOM 1672 C CA . CYS A 1 208 ? 19.572 -2.390 -16.171 1.00 97.62 208 CYS A CA 1
ATOM 1673 C C . CYS A 1 208 ? 20.758 -3.260 -15.753 1.00 97.62 208 CYS A C 1
ATOM 1675 O O . CYS A 1 208 ? 20.804 -3.756 -14.620 1.00 97.62 208 CYS A O 1
ATOM 1677 N N . SER A 1 209 ? 21.715 -3.454 -16.660 1.00 96.44 209 SER A N 1
ATOM 1678 C CA . SER A 1 209 ? 22.953 -4.179 -16.384 1.00 96.44 209 SER A CA 1
ATOM 1679 C C . SER A 1 209 ? 23.701 -3.562 -15.208 1.00 96.44 209 SER A C 1
ATOM 1681 O O . SER A 1 209 ? 23.700 -2.355 -14.991 1.00 96.44 209 SER A O 1
ATOM 1683 N N . ARG A 1 210 ? 24.390 -4.406 -14.430 1.00 93.94 210 ARG A N 1
ATOM 1684 C CA . ARG A 1 210 ? 25.199 -3.931 -13.292 1.00 93.94 210 ARG A CA 1
ATOM 1685 C C . ARG A 1 210 ? 26.396 -3.088 -13.727 1.00 93.94 210 ARG A C 1
ATOM 1687 O O . ARG A 1 210 ? 26.863 -2.276 -12.939 1.00 93.94 210 ARG A O 1
ATOM 1694 N N . ARG A 1 211 ? 26.911 -3.341 -14.931 1.00 93.19 211 ARG A N 1
ATOM 1695 C CA . ARG A 1 211 ? 28.012 -2.604 -15.547 1.00 93.19 211 ARG A CA 1
ATOM 1696 C C . ARG A 1 211 ? 27.453 -1.894 -16.769 1.00 93.19 211 ARG A C 1
ATOM 1698 O O . ARG A 1 211 ? 27.038 -2.552 -17.712 1.00 93.19 211 ARG A O 1
ATOM 1705 N N . ILE A 1 212 ? 27.428 -0.575 -16.725 1.00 94.44 212 ILE A N 1
ATOM 1706 C CA . ILE A 1 212 ? 27.096 0.278 -17.863 1.00 94.44 212 ILE A CA 1
ATOM 1707 C C . ILE A 1 212 ? 28.183 1.350 -17.976 1.00 94.44 212 ILE A C 1
ATOM 1709 O O . ILE A 1 212 ? 28.819 1.652 -16.963 1.00 94.44 212 ILE A O 1
ATOM 1713 N N . PRO A 1 213 ? 28.421 1.913 -19.171 1.00 94.38 213 PRO A N 1
ATOM 1714 C CA . PRO A 1 213 ? 29.291 3.072 -19.318 1.00 94.38 213 PRO A CA 1
ATOM 1715 C C . PRO A 1 213 ? 28.822 4.213 -18.412 1.00 94.38 213 PRO A C 1
ATOM 1717 O O . PRO A 1 213 ? 27.627 4.503 -18.355 1.00 94.38 213 PRO A O 1
ATOM 1720 N N . GLU A 1 214 ? 29.753 4.875 -17.728 1.00 94.19 214 GLU A N 1
ATOM 1721 C CA . GLU A 1 214 ? 29.445 5.956 -16.783 1.00 94.19 214 GLU A CA 1
ATOM 1722 C C . GLU A 1 214 ? 28.659 7.098 -17.439 1.00 94.19 214 GLU A C 1
ATOM 1724 O O . GLU A 1 214 ? 27.675 7.578 -16.879 1.00 94.19 214 GLU A O 1
ATOM 1729 N N . ILE A 1 215 ? 29.009 7.438 -18.683 1.00 95.25 215 ILE A N 1
ATOM 1730 C CA . ILE A 1 215 ? 28.314 8.449 -19.491 1.00 95.25 215 ILE A CA 1
ATOM 1731 C C . ILE A 1 215 ? 26.817 8.151 -19.692 1.00 95.25 215 ILE A C 1
ATOM 1733 O O . ILE A 1 215 ? 26.029 9.066 -19.907 1.00 95.25 215 ILE A O 1
ATOM 1737 N N . ALA A 1 216 ? 26.395 6.886 -19.586 1.00 96.38 216 ALA A N 1
ATOM 1738 C CA . ALA A 1 216 ? 24.993 6.494 -19.715 1.00 96.38 216 ALA A CA 1
ATOM 1739 C C . ALA A 1 216 ? 24.211 6.582 -18.392 1.00 96.38 216 ALA A C 1
ATOM 1741 O O . ALA A 1 216 ? 22.982 6.521 -18.414 1.00 96.38 216 ALA A O 1
ATOM 1742 N N . LEU A 1 217 ? 24.882 6.721 -17.241 1.00 96.38 217 LEU A N 1
ATOM 1743 C CA . LEU A 1 217 ? 24.237 6.652 -15.928 1.00 96.38 217 LEU A CA 1
ATOM 1744 C C . LEU A 1 217 ? 23.216 7.777 -15.723 1.00 96.38 217 LEU A C 1
ATOM 1746 O O . LEU A 1 217 ? 22.070 7.494 -15.380 1.00 96.38 217 LEU A O 1
ATOM 1750 N N . GLN A 1 218 ? 23.609 9.036 -15.933 1.00 96.75 218 GLN A N 1
ATOM 1751 C CA . GLN A 1 218 ? 22.708 10.172 -15.704 1.00 96.75 218 GLN A CA 1
ATOM 1752 C C . GLN A 1 218 ? 21.512 10.189 -16.666 1.00 96.75 218 GLN A C 1
ATOM 1754 O O . GLN A 1 218 ? 20.391 10.294 -16.165 1.00 96.75 218 GLN A O 1
ATOM 1759 N N . PRO A 1 219 ? 21.684 9.988 -17.991 1.00 97.75 219 PRO A N 1
ATOM 1760 C CA . PRO A 1 219 ? 20.549 9.873 -18.909 1.00 97.75 219 PRO A CA 1
ATOM 1761 C C . PRO A 1 219 ? 19.564 8.768 -18.514 1.00 97.75 219 PRO A C 1
ATOM 1763 O O . PRO A 1 219 ? 18.354 8.975 -18.532 1.00 97.75 219 PRO A O 1
ATOM 1766 N N . ILE A 1 220 ? 20.070 7.600 -18.097 1.00 97.94 220 ILE A N 1
ATOM 1767 C CA . ILE A 1 220 ? 19.221 6.492 -17.642 1.00 97.94 220 ILE A CA 1
ATOM 1768 C C . ILE A 1 220 ? 18.440 6.869 -16.380 1.00 97.94 220 ILE A C 1
ATOM 1770 O O . ILE A 1 220 ? 17.269 6.514 -16.256 1.00 97.94 220 ILE A O 1
ATOM 1774 N N . LEU A 1 221 ? 19.076 7.555 -15.429 1.00 97.50 221 LEU A N 1
ATOM 1775 C CA . LEU A 1 221 ? 18.414 7.951 -14.192 1.00 97.50 221 LEU A CA 1
ATOM 1776 C C . LEU A 1 221 ? 17.346 9.026 -14.431 1.00 97.50 221 LEU A C 1
ATOM 1778 O O . LEU A 1 221 ? 16.257 8.899 -13.884 1.00 97.50 221 LEU A O 1
ATOM 1782 N N . GLN A 1 222 ? 17.616 10.019 -15.283 1.00 96.94 222 GLN A N 1
ATOM 1783 C CA . GLN A 1 222 ? 16.635 11.038 -15.687 1.00 96.94 222 GLN A CA 1
ATOM 1784 C C . GLN A 1 222 ? 15.413 10.400 -16.359 1.00 96.94 222 GLN A C 1
ATOM 1786 O O . GLN A 1 222 ? 14.277 10.615 -15.932 1.00 96.94 222 GLN A O 1
ATOM 1791 N N . PHE A 1 223 ? 15.655 9.514 -17.326 1.00 97.56 223 PHE A N 1
ATOM 1792 C CA . PHE A 1 223 ? 14.596 8.765 -17.991 1.00 97.56 223 PHE A CA 1
ATOM 1793 C C . PHE A 1 223 ? 13.814 7.871 -17.012 1.00 97.56 223 PHE A C 1
ATOM 1795 O O . PHE A 1 223 ? 12.586 7.802 -17.061 1.00 97.56 223 PHE A O 1
ATOM 1802 N N . GLY A 1 224 ? 14.506 7.213 -16.079 1.00 96.25 224 GLY A N 1
ATOM 1803 C CA . GLY A 1 224 ? 13.880 6.414 -15.028 1.00 96.25 224 GLY A CA 1
ATOM 1804 C C . GLY A 1 224 ? 13.015 7.239 -14.070 1.00 96.25 224 GLY A C 1
ATOM 1805 O O . GLY A 1 224 ? 11.934 6.790 -13.692 1.00 96.25 224 GLY A O 1
ATOM 1806 N N . ASP A 1 225 ? 13.431 8.458 -13.727 1.00 94.62 225 ASP A N 1
ATOM 1807 C CA . ASP A 1 225 ? 12.637 9.379 -12.909 1.00 94.62 225 ASP A CA 1
ATOM 1808 C C . ASP A 1 225 ? 11.350 9.809 -13.641 1.00 94.62 225 ASP A C 1
ATOM 1810 O O . ASP A 1 225 ? 10.296 9.941 -13.014 1.00 94.62 225 ASP A O 1
ATOM 1814 N N . ALA A 1 226 ? 11.397 9.975 -14.968 1.00 95.19 226 ALA A N 1
ATOM 1815 C CA . ALA A 1 226 ? 10.208 10.215 -15.786 1.00 95.19 226 ALA A CA 1
ATOM 1816 C C . ALA A 1 226 ? 9.286 8.981 -15.842 1.00 95.19 226 ALA A C 1
ATOM 1818 O O . ALA A 1 226 ? 8.078 9.107 -15.635 1.00 95.19 226 ALA A O 1
ATOM 1819 N N . LEU A 1 227 ? 9.849 7.782 -16.037 1.00 95.06 227 LEU A N 1
ATOM 1820 C CA . LEU A 1 227 ? 9.100 6.519 -16.031 1.00 95.06 227 LEU A CA 1
ATOM 1821 C C . LEU A 1 227 ? 8.341 6.302 -14.721 1.00 95.06 227 LEU A C 1
ATOM 1823 O O . LEU A 1 227 ? 7.160 5.966 -14.733 1.00 95.06 227 LEU A O 1
ATOM 1827 N N . LEU A 1 228 ? 8.997 6.510 -13.580 1.00 94.00 228 LEU A N 1
ATOM 1828 C CA . LEU A 1 228 ? 8.413 6.236 -12.265 1.00 94.00 228 LEU A CA 1
ATOM 1829 C C . LEU A 1 228 ? 7.266 7.181 -11.877 1.00 94.00 228 LEU A C 1
ATOM 1831 O O . LEU A 1 228 ? 6.590 6.911 -10.880 1.00 94.00 228 LEU A O 1
ATOM 1835 N N . LYS A 1 229 ? 7.029 8.255 -12.640 1.00 93.25 229 LYS A N 1
ATOM 1836 C CA . LYS A 1 229 ? 5.856 9.135 -12.503 1.00 93.25 229 LYS A CA 1
ATOM 1837 C C . LYS A 1 229 ? 4.623 8.602 -13.235 1.00 93.25 229 LYS A C 1
ATOM 1839 O O . LYS A 1 229 ? 3.519 9.072 -12.973 1.00 93.25 229 LYS A O 1
ATOM 1844 N N . LEU A 1 230 ? 4.793 7.640 -14.141 1.00 93.88 230 LEU A N 1
ATOM 1845 C CA . LEU A 1 230 ? 3.691 7.048 -14.890 1.00 93.88 230 LEU A CA 1
ATOM 1846 C C . LEU A 1 230 ? 2.860 6.112 -13.997 1.00 93.88 230 LEU A C 1
ATOM 1848 O O . LEU A 1 230 ? 3.426 5.445 -13.128 1.00 93.88 230 LEU A O 1
ATOM 1852 N N . PRO A 1 231 ? 1.544 5.977 -14.240 1.00 94.69 231 PRO A N 1
ATOM 1853 C CA . PRO A 1 231 ? 0.666 5.060 -13.508 1.00 94.69 231 PRO A CA 1
ATOM 1854 C C . PRO A 1 231 ? 0.852 3.588 -13.937 1.00 94.69 231 PRO A C 1
ATOM 1856 O O . PRO A 1 231 ? -0.111 2.859 -14.158 1.00 94.69 231 PRO A O 1
ATOM 1859 N N . LEU A 1 232 ? 2.102 3.143 -14.087 1.00 95.75 232 LEU A N 1
ATOM 1860 C CA . LEU A 1 232 ? 2.469 1.794 -14.513 1.00 95.75 232 LEU A CA 1
ATOM 1861 C C . LEU A 1 232 ? 2.891 0.919 -13.335 1.00 95.75 232 LEU A C 1
ATOM 1863 O O . LEU A 1 232 ? 3.395 1.395 -12.318 1.00 95.75 232 LEU A O 1
ATOM 1867 N N . THR A 1 233 ? 2.745 -0.393 -13.505 1.00 97.06 233 THR A N 1
ATOM 1868 C CA . THR A 1 233 ? 3.306 -1.377 -12.576 1.00 97.06 233 THR A CA 1
ATOM 1869 C C . THR A 1 233 ? 4.679 -1.817 -13.074 1.00 97.06 233 THR A C 1
ATOM 1871 O O . THR A 1 233 ? 4.776 -2.520 -14.079 1.00 97.06 233 THR A O 1
ATOM 1874 N N . PHE A 1 234 ? 5.742 -1.434 -12.370 1.00 97.56 234 PHE A N 1
ATOM 1875 C CA . PHE A 1 234 ? 7.114 -1.811 -12.701 1.00 97.56 234 PHE A CA 1
ATOM 1876 C C . PHE A 1 234 ? 7.530 -3.078 -11.964 1.00 97.56 234 PHE A C 1
ATOM 1878 O O . PHE A 1 234 ? 7.488 -3.150 -10.738 1.00 97.56 234 PHE A O 1
ATOM 1885 N N . ALA A 1 235 ? 7.980 -4.075 -12.714 1.00 98.00 235 ALA A N 1
ATOM 1886 C CA . ALA A 1 235 ? 8.494 -5.333 -12.198 1.00 98.00 235 ALA A CA 1
ATOM 1887 C C . ALA A 1 235 ? 10.018 -5.378 -12.306 1.00 98.00 235 ALA A C 1
ATOM 1889 O O . ALA A 1 235 ? 10.589 -4.939 -13.294 1.00 98.00 235 ALA A O 1
ATOM 1890 N N . GLY A 1 236 ? 10.709 -5.954 -11.331 1.00 96.81 236 GLY A N 1
ATOM 1891 C CA . GLY A 1 236 ? 12.158 -6.052 -11.438 1.00 96.81 236 GLY A CA 1
ATOM 1892 C C . GLY A 1 236 ? 12.804 -6.855 -10.334 1.00 96.81 236 GLY A C 1
ATOM 1893 O O . GLY A 1 236 ? 12.186 -7.226 -9.335 1.00 96.81 236 GLY A O 1
ATOM 1894 N N . GLY A 1 237 ? 14.091 -7.124 -10.530 1.00 95.31 237 GLY A N 1
ATOM 1895 C CA . GLY A 1 237 ? 14.932 -7.660 -9.471 1.00 95.31 237 GLY A CA 1
ATOM 1896 C C . GLY A 1 237 ? 15.402 -6.596 -8.482 1.00 95.31 237 GLY A C 1
ATOM 1897 O O . GLY A 1 237 ? 15.742 -6.949 -7.354 1.00 95.31 237 GLY A O 1
ATOM 1898 N N . TRP A 1 238 ? 15.456 -5.334 -8.920 1.00 94.56 238 TRP A N 1
ATOM 1899 C CA . TRP A 1 238 ? 15.933 -4.175 -8.159 1.00 94.56 238 TRP A CA 1
ATOM 1900 C C . TRP A 1 238 ? 17.311 -4.390 -7.509 1.00 94.56 238 TRP A C 1
ATOM 1902 O O . TRP A 1 238 ? 17.558 -4.037 -6.353 1.00 94.56 238 TRP A O 1
ATOM 1912 N N . GLN A 1 239 ? 18.223 -5.029 -8.251 1.00 90.38 239 GLN A N 1
ATOM 1913 C CA . GLN A 1 239 ? 19.539 -5.441 -7.755 1.00 90.38 239 GLN A CA 1
ATOM 1914 C C . GLN A 1 239 ? 20.687 -4.610 -8.311 1.00 90.38 239 GLN A C 1
ATOM 1916 O O . GLN A 1 239 ? 21.721 -4.512 -7.639 1.00 90.38 239 GLN A O 1
ATOM 1921 N N . SER A 1 240 ? 20.560 -4.076 -9.526 1.00 94.06 240 SER A N 1
ATOM 1922 C CA . SER A 1 240 ? 21.613 -3.261 -10.119 1.00 94.06 240 SER A CA 1
ATOM 1923 C C . SER A 1 240 ? 21.728 -1.915 -9.394 1.00 94.06 240 SER A C 1
ATOM 1925 O O . SER A 1 240 ? 20.762 -1.463 -8.770 1.00 94.06 240 SER A O 1
ATOM 1927 N N . PRO A 1 241 ? 22.905 -1.262 -9.432 1.00 95.00 241 PRO A N 1
ATOM 1928 C CA . PRO A 1 241 ? 23.069 0.063 -8.839 1.00 95.00 241 PRO A CA 1
ATOM 1929 C C . PRO A 1 241 ? 22.043 1.073 -9.365 1.00 95.00 241 PRO A C 1
ATOM 1931 O O . PRO A 1 241 ? 21.493 1.837 -8.578 1.00 95.00 241 PRO A O 1
ATOM 1934 N N . VAL A 1 242 ? 21.736 1.020 -10.665 1.00 96.62 242 VAL A N 1
ATOM 1935 C CA . VAL A 1 242 ? 20.726 1.873 -11.305 1.00 96.62 242 VAL A CA 1
ATOM 1936 C C . VAL A 1 242 ? 19.332 1.577 -10.765 1.00 96.62 242 VAL A C 1
ATOM 1938 O O . VAL A 1 242 ? 18.668 2.488 -10.288 1.00 96.62 242 VAL A O 1
ATOM 1941 N N . GLU A 1 243 ? 18.894 0.314 -10.776 1.00 95.81 243 GLU A N 1
ATOM 1942 C CA . GLU A 1 243 ? 17.547 -0.039 -10.306 1.00 95.81 243 GLU A CA 1
ATOM 1943 C C . GLU A 1 243 ? 17.343 0.370 -8.838 1.00 95.81 243 GLU A C 1
ATOM 1945 O O . GLU A 1 243 ? 16.300 0.905 -8.472 1.00 95.81 243 GLU A O 1
ATOM 1950 N N . LYS A 1 244 ? 18.360 0.166 -7.989 1.00 94.56 244 LYS A N 1
ATOM 1951 C CA . LYS A 1 244 ? 18.319 0.587 -6.583 1.00 94.56 244 LYS A CA 1
ATOM 1952 C C . LYS A 1 244 ? 18.211 2.103 -6.434 1.00 94.56 244 LYS A C 1
ATOM 1954 O O . LYS A 1 244 ? 17.493 2.562 -5.553 1.00 94.56 244 LYS A O 1
ATOM 1959 N N . GLN A 1 245 ? 18.929 2.872 -7.254 1.00 95.62 245 GLN A N 1
ATOM 1960 C CA . GLN A 1 245 ? 18.829 4.332 -7.241 1.00 95.62 245 GLN A CA 1
ATOM 1961 C C . GLN A 1 245 ? 17.441 4.801 -7.678 1.00 95.62 245 GLN A C 1
ATOM 1963 O O . GLN A 1 245 ? 16.869 5.656 -7.012 1.00 95.62 245 GLN A O 1
ATOM 1968 N N . LEU A 1 246 ? 16.870 4.197 -8.721 1.00 95.06 246 LEU A N 1
ATOM 1969 C CA . LEU A 1 246 ? 15.510 4.500 -9.168 1.00 95.06 246 LEU A CA 1
ATOM 1970 C C . LEU A 1 246 ? 14.472 4.207 -8.077 1.00 95.06 246 LEU A C 1
ATOM 1972 O O . LEU A 1 246 ? 13.647 5.062 -7.771 1.00 95.06 246 LEU A O 1
ATOM 1976 N N . LEU A 1 247 ? 14.560 3.048 -7.414 1.00 92.75 247 LEU A N 1
ATOM 1977 C CA . LEU A 1 247 ? 13.653 2.714 -6.310 1.00 92.75 247 LEU A CA 1
ATOM 1978 C C . LEU A 1 247 ? 13.745 3.729 -5.158 1.00 92.75 247 LEU A C 1
ATOM 1980 O O . LEU A 1 247 ? 12.721 4.094 -4.593 1.00 92.75 247 LEU A O 1
ATOM 1984 N N . LYS A 1 248 ? 14.953 4.221 -4.848 1.00 92.69 248 LYS A N 1
ATOM 1985 C CA . LYS A 1 248 ? 15.180 5.257 -3.825 1.00 92.69 248 LYS A CA 1
ATOM 1986 C C . LYS A 1 248 ? 14.647 6.634 -4.209 1.00 92.69 248 LYS A C 1
ATOM 1988 O O . LYS A 1 248 ? 14.235 7.389 -3.336 1.00 92.69 248 LYS A O 1
ATOM 1993 N N . ARG A 1 249 ? 14.700 6.981 -5.496 1.00 91.69 249 ARG A N 1
ATOM 1994 C CA . ARG A 1 249 ? 14.207 8.264 -6.021 1.00 91.69 249 ARG A CA 1
ATOM 1995 C C . ARG A 1 249 ? 12.689 8.298 -6.167 1.00 91.69 249 ARG A C 1
ATOM 1997 O O . ARG A 1 249 ? 12.110 9.382 -6.256 1.00 91.69 249 ARG A O 1
ATOM 2004 N N . ARG A 1 250 ? 12.035 7.131 -6.176 1.00 90.38 250 ARG A N 1
ATOM 2005 C CA . ARG A 1 250 ? 10.577 7.037 -6.241 1.00 90.38 250 ARG A CA 1
ATOM 2006 C C . ARG A 1 250 ? 9.951 7.707 -5.016 1.00 90.38 250 ARG A C 1
ATOM 2008 O O . ARG A 1 250 ? 10.241 7.356 -3.876 1.00 90.38 250 ARG A O 1
ATOM 2015 N N . GLN A 1 251 ? 9.057 8.657 -5.269 1.00 82.69 251 GLN A N 1
ATOM 2016 C CA . GLN A 1 251 ? 8.361 9.384 -4.213 1.00 82.69 251 GLN A CA 1
ATOM 2017 C C . GLN A 1 251 ? 7.324 8.486 -3.513 1.00 82.69 251 GLN A C 1
ATOM 2019 O O . GLN A 1 251 ? 6.637 7.712 -4.191 1.00 82.69 251 GLN A O 1
ATOM 2024 N N . PRO A 1 252 ? 7.160 8.594 -2.181 1.00 71.75 252 PRO A N 1
ATOM 2025 C CA . PRO A 1 252 ? 6.062 7.942 -1.475 1.00 71.75 252 PRO A CA 1
ATOM 2026 C C . PRO A 1 252 ? 4.707 8.350 -2.067 1.00 71.75 252 PRO A C 1
ATOM 2028 O O . PRO A 1 252 ? 4.467 9.534 -2.290 1.00 71.75 252 PRO A O 1
ATOM 2031 N N . GLY A 1 253 ? 3.820 7.382 -2.306 1.00 70.62 253 GLY A N 1
ATOM 2032 C CA . GLY A 1 253 ? 2.511 7.648 -2.914 1.00 70.62 253 GLY A CA 1
ATOM 2033 C C . GLY A 1 253 ? 2.560 7.946 -4.417 1.00 70.62 253 GLY A C 1
ATOM 2034 O O . GLY A 1 253 ? 1.595 8.482 -4.955 1.00 70.62 253 GLY A O 1
ATOM 2035 N N . SER A 1 254 ? 3.667 7.619 -5.098 1.00 85.12 254 SER A N 1
ATOM 2036 C CA . SER A 1 254 ? 3.735 7.699 -6.560 1.00 85.12 254 SER A CA 1
ATOM 2037 C C . SER A 1 254 ? 2.634 6.859 -7.219 1.00 85.12 254 SER A C 1
ATOM 2039 O O . SER A 1 254 ? 2.279 5.788 -6.727 1.00 85.12 254 SER A O 1
ATOM 2041 N N . ALA A 1 255 ? 2.141 7.330 -8.368 1.00 87.75 255 ALA A N 1
ATOM 2042 C CA . ALA A 1 255 ? 1.152 6.627 -9.181 1.00 87.75 255 ALA A CA 1
ATOM 2043 C C . ALA A 1 255 ? 1.665 5.275 -9.711 1.00 87.75 255 ALA A C 1
ATOM 2045 O O . ALA A 1 255 ? 0.868 4.379 -9.994 1.00 87.75 255 ALA A O 1
ATOM 2046 N N . SER A 1 256 ? 2.987 5.119 -9.844 1.00 94.50 256 SER A N 1
ATOM 2047 C CA . SER A 1 256 ? 3.590 3.846 -10.234 1.00 94.50 256 SER A CA 1
ATOM 2048 C C . SER A 1 256 ? 3.501 2.810 -9.119 1.00 94.50 256 SER A C 1
ATOM 2050 O O . SER A 1 256 ? 3.546 3.145 -7.941 1.00 94.50 256 SER A O 1
ATOM 2052 N N . LYS A 1 257 ? 3.442 1.529 -9.475 1.00 95.56 257 LYS A N 1
ATOM 2053 C CA . LYS A 1 257 ? 3.406 0.395 -8.535 1.00 95.56 257 LYS A CA 1
ATOM 2054 C C . LYS A 1 257 ? 4.637 -0.484 -8.727 1.00 95.56 257 LYS A C 1
ATOM 2056 O O . LYS A 1 257 ? 5.224 -0.475 -9.807 1.00 95.56 257 LYS A O 1
ATOM 2061 N N . ILE A 1 258 ? 5.042 -1.244 -7.708 1.00 96.25 258 ILE A N 1
ATOM 2062 C CA . ILE A 1 258 ? 6.307 -2.002 -7.729 1.00 96.25 258 ILE A CA 1
ATOM 2063 C C . ILE A 1 258 ? 6.079 -3.499 -7.518 1.00 96.25 258 ILE A C 1
ATOM 2065 O O . ILE A 1 258 ? 5.462 -3.915 -6.545 1.00 96.25 258 ILE A O 1
ATOM 2069 N N . ILE A 1 259 ? 6.667 -4.331 -8.379 1.00 97.25 259 ILE A N 1
ATOM 2070 C CA . ILE A 1 259 ? 6.839 -5.765 -8.143 1.00 97.25 259 ILE A CA 1
ATOM 2071 C C . ILE A 1 259 ? 8.327 -6.069 -7.965 1.00 97.25 259 ILE A C 1
ATOM 2073 O O . ILE A 1 259 ? 9.147 -5.822 -8.853 1.00 97.25 259 ILE A O 1
ATOM 2077 N N . TYR A 1 260 ? 8.682 -6.623 -6.811 1.00 97.06 260 TYR A N 1
ATOM 2078 C CA . TYR A 1 260 ? 10.045 -6.930 -6.404 1.00 97.06 260 TYR A CA 1
ATOM 2079 C C . TYR A 1 260 ? 10.279 -8.443 -6.403 1.00 97.06 260 TYR A C 1
ATOM 2081 O O . TYR A 1 260 ? 9.875 -9.155 -5.486 1.00 97.06 260 TYR A O 1
ATOM 2089 N N . PHE A 1 261 ? 10.996 -8.947 -7.403 1.00 97.06 261 PHE A N 1
ATOM 2090 C CA . PHE A 1 261 ? 11.324 -10.366 -7.525 1.00 97.06 261 PHE A CA 1
ATOM 2091 C C . PHE A 1 261 ? 12.669 -10.704 -6.874 1.00 97.06 261 PHE A C 1
ATOM 2093 O O . PHE A 1 261 ? 13.751 -10.368 -7.376 1.00 97.06 261 PHE A O 1
ATOM 2100 N N . LEU A 1 262 ? 12.607 -11.442 -5.771 1.00 95.50 262 LEU A N 1
ATOM 2101 C CA . LEU A 1 262 ? 13.752 -11.874 -4.985 1.00 95.50 262 LEU A CA 1
ATOM 2102 C C . LEU A 1 262 ? 14.493 -13.037 -5.644 1.00 95.50 262 LEU A C 1
ATOM 2104 O O . LEU A 1 262 ? 13.899 -14.007 -6.106 1.00 95.50 262 LEU A O 1
ATOM 2108 N N . ALA A 1 263 ? 15.823 -12.963 -5.607 1.00 94.44 263 ALA A N 1
ATOM 2109 C CA . ALA A 1 263 ? 16.718 -14.081 -5.916 1.00 94.44 263 ALA A CA 1
ATOM 2110 C C . ALA A 1 263 ? 17.247 -14.750 -4.630 1.00 94.44 263 ALA A C 1
ATOM 2112 O O . ALA A 1 263 ? 18.398 -15.176 -4.582 1.00 94.44 263 ALA A O 1
ATOM 2113 N N . GLN A 1 264 ? 16.436 -14.744 -3.568 1.00 92.75 264 GLN A N 1
ATOM 2114 C CA . GLN A 1 264 ? 16.756 -15.271 -2.240 1.00 92.75 264 GLN A CA 1
ATOM 2115 C C . GLN A 1 264 ? 15.496 -15.766 -1.532 1.00 92.75 264 GLN A C 1
ATOM 2117 O O . GLN A 1 264 ? 14.377 -15.479 -1.963 1.00 92.75 264 GLN A O 1
ATOM 2122 N N . GLY A 1 265 ? 15.697 -16.455 -0.413 1.00 87.56 265 GLY A N 1
ATOM 2123 C CA . GLY A 1 265 ? 14.632 -16.867 0.492 1.00 87.56 265 GLY A CA 1
ATOM 2124 C C . GLY A 1 265 ? 13.783 -15.698 0.969 1.00 87.56 265 GLY A C 1
ATOM 2125 O O . GLY A 1 265 ? 14.318 -14.676 1.398 1.00 87.56 265 GLY A O 1
ATOM 2126 N N . PHE A 1 266 ? 12.466 -15.866 0.929 1.00 84.88 266 PHE A N 1
ATOM 2127 C CA . PHE A 1 266 ? 11.501 -14.868 1.372 1.00 84.88 266 PHE A CA 1
ATOM 2128 C C . PHE A 1 266 ? 11.742 -14.447 2.829 1.00 84.88 266 PHE A C 1
ATOM 2130 O O . PHE A 1 266 ? 11.800 -13.257 3.119 1.00 84.88 266 PHE A O 1
ATOM 2137 N N . ARG A 1 267 ? 12.037 -15.403 3.720 1.00 82.50 267 ARG A N 1
ATOM 2138 C CA . ARG A 1 267 ? 12.340 -15.144 5.142 1.00 82.50 267 ARG A CA 1
ATOM 2139 C C . ARG A 1 267 ? 13.597 -14.303 5.395 1.00 82.50 267 ARG A C 1
ATOM 2141 O O . ARG A 1 267 ? 13.760 -13.759 6.480 1.00 82.50 267 ARG A O 1
ATOM 2148 N N . GLN A 1 268 ? 14.505 -14.204 4.422 1.00 83.69 268 GLN A N 1
ATOM 2149 C CA . GLN A 1 268 ? 15.714 -13.376 4.525 1.00 83.69 268 GLN A CA 1
ATOM 2150 C C . GLN A 1 268 ? 15.473 -11.935 4.060 1.00 83.69 268 GLN A C 1
ATOM 2152 O O . GLN A 1 268 ? 16.318 -11.060 4.271 1.00 83.69 268 GLN A O 1
ATOM 2157 N N . PHE A 1 269 ? 14.350 -11.678 3.391 1.00 87.06 269 PHE A N 1
ATOM 2158 C CA . PHE A 1 269 ? 14.074 -10.368 2.842 1.00 87.06 269 PHE A CA 1
ATOM 2159 C C . PHE A 1 269 ? 13.769 -9.370 3.954 1.00 87.06 269 PHE A C 1
ATOM 2161 O O . PHE A 1 269 ? 12.777 -9.479 4.669 1.00 87.06 269 PHE A O 1
ATOM 2168 N N . LYS A 1 270 ? 14.638 -8.367 4.067 1.00 88.88 270 LYS A N 1
ATOM 2169 C CA . LYS A 1 270 ? 14.378 -7.171 4.856 1.00 88.88 270 LYS A CA 1
ATOM 2170 C C . LYS A 1 270 ? 13.771 -6.134 3.928 1.00 88.88 270 LYS A C 1
ATOM 2172 O O . LYS A 1 270 ? 14.442 -5.692 2.996 1.00 88.88 270 LYS A O 1
ATOM 2177 N N . THR A 1 271 ? 12.520 -5.778 4.185 1.00 86.56 271 THR A N 1
ATOM 2178 C CA . THR A 1 271 ? 11.799 -4.761 3.423 1.00 86.56 271 THR A CA 1
ATOM 2179 C C . THR A 1 271 ? 12.544 -3.424 3.492 1.00 86.56 271 THR A C 1
ATOM 2181 O O . THR A 1 271 ? 12.726 -2.901 4.593 1.00 86.56 271 THR A O 1
ATOM 2184 N N . PRO A 1 272 ? 12.993 -2.864 2.352 1.00 85.31 272 PRO A N 1
ATOM 2185 C CA . PRO A 1 272 ? 13.540 -1.512 2.312 1.00 85.31 272 PRO A CA 1
ATOM 2186 C C . PRO A 1 272 ? 12.492 -0.495 2.774 1.00 85.31 272 PRO A C 1
ATOM 2188 O O . PRO A 1 272 ? 11.300 -0.678 2.515 1.00 85.31 272 PRO A O 1
ATOM 2191 N N . ALA A 1 273 ? 12.922 0.583 3.431 1.00 81.19 273 ALA A N 1
ATOM 2192 C CA . ALA A 1 273 ? 12.013 1.599 3.965 1.00 81.19 273 ALA A CA 1
ATOM 2193 C C . ALA A 1 273 ? 11.125 2.212 2.867 1.00 81.19 273 ALA A C 1
ATOM 2195 O O . ALA A 1 273 ? 9.949 2.487 3.099 1.00 81.19 273 ALA A O 1
ATOM 2196 N N . GLU A 1 274 ? 11.679 2.347 1.661 1.00 81.12 274 GLU A N 1
ATOM 2197 C CA . GLU A 1 274 ? 11.000 2.857 0.473 1.00 81.12 274 GLU A CA 1
ATOM 2198 C C . GLU A 1 274 ? 9.835 1.957 0.041 1.00 81.12 274 GLU A C 1
ATOM 2200 O O . GLU A 1 274 ? 8.842 2.454 -0.474 1.00 81.12 274 GLU A O 1
ATOM 2205 N N . LEU A 1 275 ? 9.924 0.647 0.301 1.00 86.81 275 LEU A N 1
ATOM 2206 C CA . LEU A 1 275 ? 8.924 -0.340 -0.107 1.00 86.81 275 LEU A CA 1
ATOM 2207 C C . LEU A 1 275 ? 7.877 -0.622 0.984 1.00 86.81 275 LEU A C 1
ATOM 2209 O O . LEU A 1 275 ? 6.785 -1.082 0.665 1.00 86.81 275 LEU A O 1
ATOM 2213 N N . SER A 1 276 ? 8.176 -0.357 2.263 1.00 84.94 276 SER A N 1
ATOM 2214 C CA . SER A 1 276 ? 7.270 -0.692 3.380 1.00 84.94 276 SER A CA 1
ATOM 2215 C C . SER A 1 276 ? 5.907 -0.015 3.242 1.00 84.94 276 SER A C 1
ATOM 2217 O O . SER A 1 276 ? 4.878 -0.681 3.313 1.00 84.94 276 SER A O 1
ATOM 2219 N N . ARG A 1 277 ? 5.897 1.293 2.953 1.00 80.12 277 ARG A N 1
ATOM 2220 C CA . ARG A 1 277 ? 4.650 2.057 2.772 1.00 80.12 277 ARG A CA 1
ATOM 2221 C C . ARG A 1 277 ? 3.862 1.601 1.548 1.00 80.12 277 ARG A C 1
ATOM 2223 O O . ARG A 1 277 ? 2.634 1.589 1.575 1.00 80.12 277 ARG A O 1
ATOM 2230 N N . ASP A 1 278 ? 4.548 1.223 0.471 1.00 87.19 278 ASP A N 1
ATOM 2231 C CA . ASP A 1 278 ? 3.872 0.707 -0.719 1.00 87.19 278 ASP A CA 1
ATOM 2232 C C . ASP A 1 278 ? 3.255 -0.670 -0.458 1.00 87.19 278 ASP A C 1
ATOM 2234 O O . ASP A 1 278 ? 2.183 -0.967 -0.974 1.00 87.19 278 ASP A O 1
ATOM 2238 N N . LEU A 1 279 ? 3.902 -1.515 0.349 1.00 86.88 279 LEU A N 1
ATOM 2239 C CA . LEU A 1 279 ? 3.347 -2.815 0.726 1.00 86.88 279 LEU A CA 1
ATOM 2240 C C . LEU A 1 279 ? 2.108 -2.660 1.604 1.00 86.88 279 LEU A C 1
ATOM 2242 O O . LEU A 1 279 ? 1.124 -3.356 1.377 1.00 86.88 279 LEU A O 1
ATOM 2246 N N . GLU A 1 280 ? 2.141 -1.732 2.560 1.00 80.12 280 GLU A N 1
ATOM 2247 C CA . GLU A 1 280 ? 0.997 -1.407 3.419 1.00 80.12 280 GLU A CA 1
ATOM 2248 C C . GLU A 1 280 ? -0.180 -0.850 2.607 1.00 80.12 280 GLU A C 1
ATOM 2250 O O . GLU A 1 280 ? -1.309 -1.290 2.785 1.00 80.12 280 GLU A O 1
ATOM 2255 N N . SER A 1 281 ? 0.089 0.051 1.658 1.00 75.69 281 SER A N 1
ATOM 2256 C CA . SER A 1 281 ? -0.938 0.683 0.812 1.00 75.69 281 SER A CA 1
ATOM 2257 C C . SER A 1 281 ? -1.364 -0.145 -0.410 1.00 75.69 281 SER A C 1
ATOM 2259 O O . SER A 1 281 ? -2.119 0.341 -1.251 1.00 75.69 281 SER A O 1
ATOM 2261 N N . GLY A 1 282 ? -0.873 -1.381 -0.558 1.00 85.50 282 GLY A N 1
ATOM 2262 C CA . GLY A 1 282 ? -1.199 -2.249 -1.697 1.00 85.50 282 GLY A CA 1
ATOM 2263 C C . GLY A 1 282 ? -0.609 -1.805 -3.048 1.00 85.50 282 GLY A C 1
ATOM 2264 O O . GLY A 1 282 ? -1.016 -2.317 -4.095 1.00 85.50 282 GLY A O 1
ATOM 2265 N N . ASN A 1 283 ? 0.358 -0.885 -3.041 1.00 89.94 283 ASN A N 1
ATOM 2266 C CA . ASN A 1 283 ? 1.097 -0.391 -4.209 1.00 89.94 283 ASN A CA 1
ATOM 2267 C C . ASN A 1 283 ? 2.380 -1.182 -4.510 1.00 89.94 283 ASN A C 1
ATOM 2269 O O . ASN A 1 283 ? 3.058 -0.907 -5.504 1.00 89.94 283 ASN A O 1
ATOM 2273 N N . ALA A 1 284 ? 2.712 -2.176 -3.685 1.00 93.25 284 ALA A N 1
ATOM 2274 C CA . ALA A 1 284 ? 3.823 -3.078 -3.936 1.00 93.25 284 ALA A CA 1
ATOM 2275 C C . ALA A 1 284 ? 3.474 -4.558 -3.758 1.00 93.25 284 ALA A C 1
ATOM 2277 O O . ALA A 1 284 ? 2.547 -4.943 -3.042 1.00 93.25 284 ALA A O 1
ATOM 2278 N N . LEU A 1 285 ? 4.288 -5.383 -4.411 1.00 94.25 285 LEU A N 1
ATOM 2279 C CA . LEU A 1 285 ? 4.301 -6.832 -4.314 1.00 94.25 285 LEU A CA 1
ATOM 2280 C C . LEU A 1 285 ? 5.752 -7.320 -4.258 1.00 94.25 285 LEU A C 1
ATOM 2282 O O . LEU A 1 285 ? 6.537 -7.020 -5.148 1.00 94.25 285 LEU A O 1
ATOM 2286 N N . VAL A 1 286 ? 6.124 -8.117 -3.265 1.00 95.38 286 VAL A N 1
ATOM 2287 C CA . VAL A 1 286 ? 7.391 -8.868 -3.254 1.00 95.38 286 VAL A CA 1
ATOM 2288 C C . VAL A 1 286 ? 7.097 -10.305 -3.635 1.00 95.38 286 VAL A C 1
ATOM 2290 O O . VAL A 1 286 ? 6.100 -10.858 -3.190 1.00 95.38 286 VAL A O 1
ATOM 2293 N N . VAL A 1 287 ? 7.954 -10.929 -4.438 1.00 95.12 287 VAL A N 1
ATOM 2294 C CA . VAL A 1 287 ? 7.781 -12.308 -4.906 1.00 95.12 287 VAL A CA 1
ATOM 2295 C C . VAL A 1 287 ? 9.088 -13.081 -4.773 1.00 95.12 287 VAL A C 1
ATOM 2297 O O . VAL A 1 287 ? 10.148 -12.573 -5.129 1.00 95.12 287 VAL A O 1
ATOM 2300 N N . SER A 1 288 ? 9.032 -14.327 -4.304 1.00 94.50 288 SER A N 1
ATOM 2301 C CA . SER A 1 288 ? 10.173 -15.249 -4.283 1.00 94.50 288 SER A CA 1
ATOM 2302 C C . SER A 1 288 ? 9.765 -16.670 -4.656 1.00 94.50 288 SER A C 1
ATOM 2304 O O . SER A 1 288 ? 8.680 -17.122 -4.315 1.00 94.50 288 SER A O 1
ATOM 2306 N N . LEU A 1 289 ? 10.664 -17.418 -5.297 1.00 92.56 289 LEU A N 1
ATOM 2307 C CA . LEU A 1 289 ? 10.495 -18.860 -5.515 1.00 92.56 289 LEU A CA 1
ATOM 2308 C C . LEU A 1 289 ? 10.827 -19.698 -4.269 1.00 92.56 289 LEU A C 1
ATOM 2310 O O . LEU A 1 289 ? 10.531 -20.891 -4.227 1.00 92.56 289 LEU A O 1
ATOM 2314 N N . TRP A 1 290 ? 11.450 -19.099 -3.252 1.00 91.69 290 TRP A N 1
ATOM 2315 C CA . TRP A 1 290 ? 11.992 -19.812 -2.096 1.00 91.69 290 TRP A CA 1
ATOM 2316 C C . TRP A 1 290 ? 11.443 -19.231 -0.797 1.00 91.69 290 TRP A C 1
ATOM 2318 O O . TRP A 1 290 ? 11.492 -18.020 -0.595 1.00 91.69 290 TRP A O 1
ATOM 2328 N N . LYS A 1 291 ? 10.959 -20.092 0.103 1.00 86.44 291 LYS A N 1
ATOM 2329 C CA . LYS A 1 291 ? 10.518 -19.685 1.447 1.00 86.44 291 LYS A CA 1
ATOM 2330 C C . LYS A 1 291 ? 11.705 -19.504 2.378 1.00 86.44 291 LYS A C 1
ATOM 2332 O O . LYS A 1 291 ? 11.929 -18.423 2.920 1.00 86.44 291 LYS A O 1
ATOM 2337 N N . GLU A 1 292 ? 12.462 -20.585 2.526 1.00 87.50 292 GLU A N 1
ATOM 2338 C CA . GLU A 1 292 ? 13.588 -20.663 3.443 1.00 87.50 292 GLU A CA 1
ATOM 2339 C C . GLU A 1 292 ? 14.792 -19.887 2.927 1.00 87.50 292 GLU A C 1
ATOM 2341 O O . GLU A 1 292 ? 14.907 -19.599 1.733 1.00 87.50 292 GLU A O 1
ATOM 2346 N N . LYS A 1 293 ? 15.691 -19.547 3.852 1.00 84.62 293 LYS A N 1
ATOM 2347 C CA . LYS A 1 293 ? 16.899 -18.765 3.592 1.00 84.62 293 LYS A CA 1
ATOM 2348 C C . LYS A 1 293 ? 17.712 -19.382 2.448 1.00 84.62 293 LYS A C 1
ATOM 2350 O O . LYS A 1 293 ? 18.044 -20.563 2.469 1.00 84.62 293 LYS A O 1
ATOM 2355 N N . GLN A 1 294 ? 18.040 -18.559 1.458 1.00 86.00 294 GLN A N 1
ATOM 2356 C CA . GLN A 1 294 ? 18.859 -18.925 0.303 1.00 86.00 294 GLN A CA 1
ATOM 2357 C C . GLN A 1 294 ? 19.757 -17.739 -0.025 1.00 86.00 294 GLN A C 1
ATOM 2359 O O . GLN A 1 294 ? 19.255 -16.643 -0.270 1.00 86.00 294 GLN A O 1
ATOM 2364 N N . HIS A 1 295 ? 21.071 -17.949 -0.044 1.00 85.12 295 HIS A N 1
ATOM 2365 C CA . HIS A 1 295 ? 22.014 -16.887 -0.380 1.00 85.12 295 HIS A CA 1
ATOM 2366 C C . HIS A 1 295 ? 22.003 -16.602 -1.882 1.00 85.12 295 HIS A C 1
ATOM 2368 O O . HIS A 1 295 ? 22.107 -17.521 -2.696 1.00 85.12 295 HIS A O 1
ATOM 2374 N N . ILE A 1 296 ? 21.910 -15.317 -2.242 1.00 87.94 296 ILE A N 1
ATOM 2375 C CA . ILE A 1 296 ? 21.891 -14.863 -3.638 1.00 87.94 296 ILE A CA 1
ATOM 2376 C C . ILE A 1 296 ? 23.119 -15.408 -4.373 1.00 87.94 296 ILE A C 1
ATOM 2378 O O . ILE A 1 296 ? 24.256 -15.105 -4.021 1.00 87.94 296 ILE A O 1
ATOM 2382 N N . ASN A 1 297 ? 22.880 -16.155 -5.448 1.00 91.12 297 ASN A N 1
ATOM 2383 C CA . ASN A 1 297 ? 23.914 -16.633 -6.360 1.00 91.12 297 ASN A CA 1
ATOM 2384 C C . ASN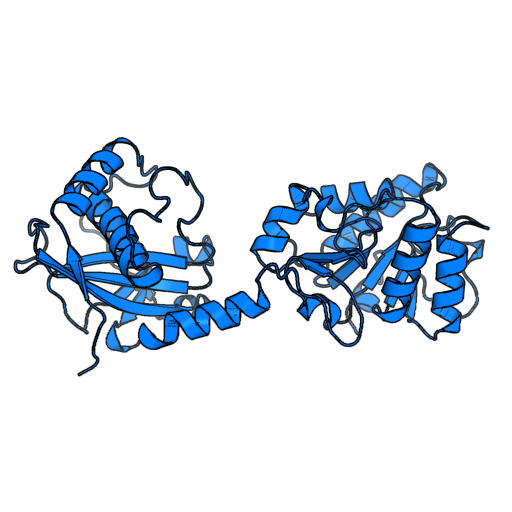 A 1 297 ? 23.434 -16.535 -7.820 1.00 91.12 297 ASN A C 1
ATOM 2386 O O . ASN A 1 297 ? 22.275 -16.205 -8.092 1.00 91.12 297 ASN A O 1
ATOM 2390 N N . ARG A 1 298 ? 24.331 -16.811 -8.777 1.00 90.12 298 ARG A N 1
ATOM 2391 C CA . ARG A 1 298 ? 24.027 -16.709 -10.216 1.00 90.12 298 ARG A CA 1
ATOM 2392 C C . ARG A 1 298 ? 22.862 -17.611 -10.642 1.00 90.12 298 ARG A C 1
ATOM 2394 O O . ARG A 1 298 ? 22.025 -17.167 -11.422 1.00 90.12 298 ARG A O 1
ATOM 2401 N N . ASN A 1 299 ? 22.772 -18.828 -10.104 1.00 92.56 299 ASN A N 1
ATOM 2402 C CA . ASN A 1 299 ? 21.705 -19.776 -10.427 1.00 92.56 299 ASN A CA 1
ATOM 2403 C C . ASN A 1 299 ? 20.334 -19.294 -9.918 1.00 92.56 299 ASN A C 1
ATOM 2405 O O . ASN A 1 299 ? 19.354 -19.326 -10.657 1.00 92.56 299 ASN A O 1
ATOM 2409 N N . LEU A 1 300 ? 20.257 -18.769 -8.689 1.00 93.50 300 LEU A N 1
ATOM 2410 C CA . LEU A 1 300 ? 19.010 -18.199 -8.158 1.00 93.50 300 LEU A CA 1
ATOM 2411 C C . LEU A 1 300 ? 18.573 -16.960 -8.945 1.00 93.50 300 LEU A C 1
ATOM 2413 O O . LEU A 1 300 ? 17.392 -16.800 -9.238 1.00 93.50 300 LEU A O 1
ATOM 2417 N N . VAL A 1 301 ? 19.520 -16.103 -9.343 1.00 93.31 301 VAL A N 1
ATOM 2418 C CA . VAL A 1 301 ? 19.237 -14.954 -10.218 1.00 93.31 301 VAL A CA 1
ATOM 2419 C C . VAL A 1 301 ? 18.680 -15.412 -11.566 1.00 93.31 301 VAL A C 1
ATOM 2421 O O . VAL A 1 301 ? 17.713 -14.817 -12.040 1.00 93.31 301 VAL A O 1
ATOM 2424 N N . LYS A 1 302 ? 19.243 -16.475 -12.154 1.00 93.00 302 LYS A N 1
ATOM 2425 C CA . LYS A 1 302 ? 18.757 -17.067 -13.405 1.00 93.00 302 LYS A CA 1
ATOM 2426 C C . LYS A 1 302 ? 17.323 -17.586 -13.255 1.00 93.00 302 LYS A C 1
ATOM 2428 O O . LYS A 1 302 ? 16.449 -17.126 -13.979 1.00 93.00 302 LYS A O 1
ATOM 2433 N N . LYS A 1 303 ? 17.054 -18.425 -12.248 1.00 94.06 303 LYS A N 1
ATOM 2434 C CA . LYS A 1 303 ? 15.705 -18.952 -11.953 1.00 94.06 303 LYS A CA 1
ATOM 2435 C C . LYS A 1 303 ? 14.680 -17.844 -11.690 1.00 94.06 303 LYS A C 1
ATOM 2437 O O . LYS A 1 303 ? 13.546 -17.910 -12.156 1.00 94.06 303 LYS A O 1
ATOM 2442 N N . ARG A 1 304 ? 15.081 -16.790 -10.972 1.00 95.94 304 ARG A N 1
ATOM 2443 C CA . ARG A 1 304 ? 14.254 -15.595 -10.748 1.00 95.94 304 ARG A CA 1
ATOM 2444 C C . ARG A 1 304 ? 13.933 -14.891 -12.067 1.00 95.94 304 ARG A C 1
ATOM 2446 O O . ARG A 1 304 ? 12.781 -14.541 -12.290 1.00 95.94 304 ARG A O 1
ATOM 2453 N N . ASN A 1 305 ? 14.916 -14.701 -12.946 1.00 95.88 305 ASN A N 1
ATOM 2454 C CA . ASN A 1 305 ? 14.705 -14.070 -14.251 1.00 95.88 305 ASN A CA 1
ATOM 2455 C C . ASN A 1 305 ? 13.823 -14.925 -15.176 1.00 95.88 305 ASN A C 1
ATOM 2457 O O . ASN A 1 305 ? 12.946 -14.380 -15.834 1.00 95.88 305 ASN A O 1
ATOM 2461 N N . GLU A 1 306 ? 13.996 -16.249 -15.187 1.00 94.81 306 GLU A N 1
ATOM 2462 C CA . GLU A 1 306 ? 13.115 -17.184 -15.908 1.00 94.81 306 GLU A CA 1
ATOM 2463 C C . GLU A 1 306 ? 11.665 -17.084 -15.409 1.00 94.81 306 GLU A C 1
ATOM 2465 O O . GLU A 1 306 ? 10.716 -17.084 -16.195 1.00 94.81 306 GLU A O 1
ATOM 2470 N N . PHE A 1 307 ? 11.477 -16.931 -14.096 1.00 95.50 307 PHE A N 1
ATOM 2471 C CA . PHE A 1 307 ? 10.153 -16.721 -13.524 1.00 95.50 307 PHE A CA 1
ATOM 2472 C C . PHE A 1 307 ? 9.534 -15.383 -13.945 1.00 95.50 307 PHE A C 1
ATOM 2474 O O . PHE A 1 307 ? 8.361 -15.358 -14.323 1.00 95.50 307 PHE A O 1
ATOM 2481 N N . ILE A 1 308 ? 10.312 -14.293 -13.945 1.00 97.12 308 ILE A N 1
ATOM 2482 C CA . ILE A 1 308 ? 9.874 -12.993 -14.480 1.00 97.12 308 ILE A CA 1
ATOM 2483 C C . ILE A 1 308 ? 9.485 -13.143 -15.952 1.00 97.12 308 ILE A C 1
ATOM 2485 O O . ILE A 1 308 ? 8.393 -12.734 -16.325 1.00 97.12 308 ILE A O 1
ATOM 2489 N N . LEU A 1 309 ? 10.323 -13.787 -16.770 1.00 96.44 309 LEU A N 1
ATOM 2490 C CA . LEU A 1 309 ? 10.053 -14.037 -18.187 1.00 96.44 309 LEU A CA 1
ATOM 2491 C C . LEU A 1 309 ? 8.710 -14.745 -18.400 1.00 96.44 309 LEU A C 1
ATOM 2493 O O . LEU A 1 309 ? 7.941 -14.390 -19.290 1.00 96.44 309 LEU A O 1
ATOM 2497 N N . ARG A 1 310 ? 8.390 -15.728 -17.556 1.00 94.50 310 ARG A N 1
ATOM 2498 C CA . ARG A 1 310 ? 7.108 -16.434 -17.621 1.00 94.50 310 ARG A CA 1
ATOM 2499 C C . ARG A 1 310 ? 5.924 -15.553 -17.219 1.00 94.50 310 ARG A C 1
ATOM 2501 O O . ARG A 1 310 ? 4.863 -15.682 -17.819 1.00 94.50 310 ARG A O 1
ATOM 2508 N N . LYS A 1 311 ? 6.076 -14.709 -16.194 1.00 94.75 311 LYS A N 1
ATOM 2509 C CA . LYS A 1 311 ? 4.961 -13.968 -15.576 1.00 94.75 311 LYS A CA 1
ATOM 2510 C C . LYS A 1 311 ? 4.708 -12.586 -16.153 1.00 94.75 311 LYS A C 1
ATOM 2512 O O . LYS A 1 311 ? 3.577 -12.124 -16.086 1.00 94.75 311 LYS A O 1
ATOM 2517 N N . ILE A 1 312 ? 5.731 -11.937 -16.687 1.00 97.12 312 ILE A N 1
ATOM 2518 C CA . ILE A 1 312 ? 5.644 -10.554 -17.135 1.00 97.12 312 ILE A CA 1
ATOM 2519 C C . ILE A 1 312 ? 5.508 -10.523 -18.667 1.00 97.12 312 ILE A C 1
ATOM 2521 O O . ILE A 1 312 ? 6.207 -11.279 -19.354 1.00 97.12 312 ILE A O 1
ATOM 2525 N N . PRO A 1 313 ? 4.576 -9.727 -19.217 1.00 95.75 313 PRO A N 1
ATOM 2526 C CA . PRO A 1 313 ? 4.369 -9.624 -20.662 1.00 95.75 313 PRO A CA 1
ATOM 2527 C C . PRO A 1 313 ? 5.355 -8.671 -21.351 1.00 95.75 313 PRO A C 1
ATOM 2529 O O . PRO A 1 313 ? 5.759 -8.944 -22.480 1.00 95.75 313 PRO A O 1
ATOM 2532 N N . ARG A 1 314 ? 5.778 -7.602 -20.664 1.00 97.19 314 ARG A N 1
ATOM 2533 C CA . ARG A 1 314 ? 6.534 -6.490 -21.257 1.00 97.19 314 ARG A CA 1
ATOM 2534 C C . ARG A 1 314 ? 7.879 -6.273 -20.575 1.00 97.19 314 ARG A C 1
ATOM 2536 O O . ARG A 1 314 ? 7.980 -6.409 -19.357 1.00 97.19 314 ARG A O 1
ATOM 2543 N N . PHE A 1 315 ? 8.904 -5.903 -21.336 1.00 98.06 315 PHE A N 1
ATOM 2544 C CA . PHE A 1 315 ? 10.274 -5.717 -20.854 1.00 98.06 315 PHE A CA 1
ATOM 2545 C C . PHE A 1 315 ? 10.871 -4.429 -21.405 1.00 98.06 315 PHE A C 1
ATOM 2547 O O . PHE A 1 315 ? 10.917 -4.242 -22.612 1.00 98.06 315 PHE A O 1
ATOM 2554 N N . LEU A 1 316 ? 11.391 -3.578 -20.529 1.00 98.25 316 LEU A N 1
ATOM 2555 C CA . LEU A 1 316 ? 12.172 -2.397 -20.862 1.00 98.25 316 LEU A CA 1
ATOM 2556 C C . LEU A 1 316 ? 13.583 -2.541 -20.290 1.00 98.25 316 LEU A C 1
ATOM 2558 O O . LEU A 1 316 ? 13.780 -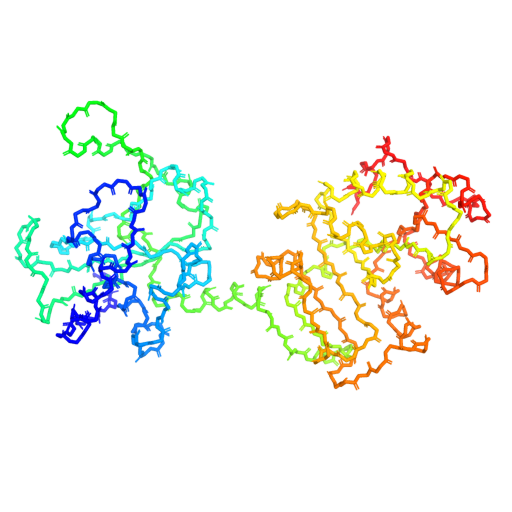2.602 -19.071 1.00 98.25 316 LEU A O 1
ATOM 2562 N N . PHE A 1 317 ? 14.573 -2.562 -21.178 1.00 98.00 317 PHE A N 1
ATOM 2563 C CA . PHE A 1 317 ? 15.980 -2.575 -20.791 1.00 98.00 317 PHE A CA 1
ATOM 2564 C C . PHE A 1 317 ? 16.576 -1.173 -20.928 1.00 98.00 317 PHE A C 1
ATOM 2566 O O . PHE A 1 317 ? 16.618 -0.594 -22.013 1.00 98.00 317 PHE A O 1
ATOM 2573 N N . LEU A 1 318 ? 17.043 -0.628 -19.805 1.00 98.00 318 LEU A N 1
ATOM 2574 C CA . LEU A 1 318 ? 17.647 0.702 -19.733 1.00 98.00 318 LEU A CA 1
ATOM 2575 C C . LEU A 1 318 ? 19.090 0.705 -20.244 1.00 98.00 318 LEU A C 1
ATOM 2577 O O . LEU A 1 318 ? 19.523 1.643 -20.904 1.00 98.00 318 LEU A O 1
ATOM 2581 N N . GLY A 1 319 ? 19.830 -0.363 -19.962 1.00 97.00 319 GLY A N 1
ATOM 2582 C CA . GLY A 1 319 ? 21.214 -0.535 -20.387 1.00 97.00 319 GLY A CA 1
ATOM 2583 C C . GLY A 1 319 ? 21.595 -2.007 -20.374 1.00 97.00 319 GLY A C 1
ATOM 2584 O O . GLY A 1 319 ? 21.369 -2.691 -19.370 1.00 97.00 319 GLY A O 1
ATOM 2585 N N . LEU A 1 320 ? 22.168 -2.490 -21.473 1.00 96.19 320 LEU A N 1
ATOM 2586 C CA . LEU A 1 320 ? 22.609 -3.873 -21.642 1.00 96.19 320 LEU A CA 1
ATOM 2587 C C . LEU A 1 320 ? 24.138 -3.978 -21.741 1.00 96.19 320 LEU A C 1
ATOM 2589 O O . LEU A 1 320 ? 24.852 -3.006 -21.973 1.00 96.19 320 LEU A O 1
ATOM 2593 N N . THR A 1 321 ? 24.654 -5.186 -21.509 1.00 94.38 321 THR A N 1
ATOM 2594 C CA . THR A 1 321 ? 26.082 -5.507 -21.660 1.00 94.38 321 THR A CA 1
ATOM 2595 C C . THR A 1 321 ? 26.199 -6.842 -22.367 1.00 94.38 321 THR A C 1
ATOM 2597 O O . THR A 1 321 ? 25.629 -7.827 -21.890 1.00 94.38 321 THR A O 1
ATOM 2600 N N . LYS A 1 322 ? 26.954 -6.883 -23.466 1.00 93.62 322 LYS A N 1
ATOM 2601 C CA . LYS A 1 322 ? 27.131 -8.081 -24.290 1.00 93.62 322 LYS A CA 1
ATOM 2602 C C . LYS A 1 322 ? 27.680 -9.248 -23.464 1.00 93.62 322 LYS A C 1
ATOM 2604 O O . LYS A 1 322 ? 28.583 -9.067 -22.649 1.00 93.62 322 LYS A O 1
ATOM 2609 N N . GLY A 1 323 ? 27.101 -10.432 -23.643 1.00 91.50 323 GLY A N 1
ATOM 2610 C CA . GLY A 1 323 ? 27.438 -11.653 -22.906 1.00 91.50 323 GLY A CA 1
ATOM 2611 C C . GLY A 1 323 ? 26.944 -11.692 -21.453 1.00 91.50 323 GLY A C 1
ATOM 2612 O O . GLY A 1 323 ? 27.212 -12.659 -20.740 1.00 91.50 323 GLY A O 1
ATOM 2613 N N . GLY A 1 324 ? 26.234 -10.663 -20.979 1.00 90.44 324 GLY A N 1
ATOM 2614 C CA . GLY A 1 324 ? 25.698 -10.605 -19.620 1.00 90.44 324 GLY A CA 1
ATOM 2615 C C . GLY A 1 324 ? 24.393 -11.389 -19.425 1.00 90.44 324 GLY A C 1
ATOM 2616 O O . GLY A 1 324 ? 23.711 -11.775 -20.369 1.00 90.44 324 GLY A O 1
ATOM 2617 N N . ASN A 1 325 ? 23.967 -11.558 -18.168 1.00 90.69 325 ASN A N 1
ATOM 2618 C CA . ASN A 1 325 ? 22.696 -12.232 -17.853 1.00 90.69 325 ASN A CA 1
ATOM 2619 C C . ASN A 1 325 ? 21.467 -11.543 -18.477 1.00 90.69 325 ASN A C 1
ATOM 2621 O O . ASN A 1 325 ? 20.487 -12.214 -18.791 1.00 90.69 325 ASN A O 1
ATOM 2625 N N . LEU A 1 326 ? 21.486 -10.211 -18.599 1.00 94.50 326 LEU A N 1
ATOM 2626 C CA . LEU A 1 326 ? 20.375 -9.468 -19.200 1.00 94.50 326 LEU A CA 1
ATOM 2627 C C . LEU A 1 326 ? 20.382 -9.521 -20.727 1.00 94.50 326 LEU A C 1
ATOM 2629 O O . LEU A 1 326 ? 19.312 -9.447 -21.312 1.00 94.50 326 LEU A O 1
ATOM 2633 N N . ASP A 1 327 ? 21.545 -9.711 -21.349 1.00 95.12 327 ASP A N 1
ATOM 2634 C CA . ASP A 1 327 ? 21.665 -9.940 -22.793 1.00 95.12 327 ASP A CA 1
ATOM 2635 C C . ASP A 1 327 ? 20.950 -11.244 -23.190 1.00 95.12 327 ASP A C 1
ATOM 2637 O O . ASP A 1 327 ? 20.080 -11.273 -24.057 1.00 95.12 327 ASP A O 1
ATOM 2641 N N . GLN A 1 328 ? 21.194 -12.316 -22.429 1.00 93.81 328 GLN A N 1
ATOM 2642 C CA . GLN A 1 328 ? 20.472 -13.583 -22.595 1.00 93.81 328 GLN A CA 1
ATOM 2643 C C . GLN A 1 328 ? 18.964 -13.432 -22.340 1.00 93.81 328 GLN A C 1
ATOM 2645 O O . GLN A 1 328 ? 18.152 -13.938 -23.113 1.00 93.81 328 GLN A O 1
ATOM 2650 N N . LEU A 1 329 ? 18.578 -12.719 -21.272 1.00 95.69 329 LEU A N 1
ATOM 2651 C CA . LEU A 1 329 ? 17.167 -12.482 -20.951 1.00 95.69 329 LEU A CA 1
ATOM 2652 C C . LEU A 1 329 ? 16.453 -11.688 -22.052 1.00 95.69 329 LEU A C 1
ATOM 2654 O O . LEU A 1 329 ? 15.310 -12.002 -22.368 1.00 95.69 329 LEU A O 1
ATOM 2658 N N . PHE A 1 330 ? 17.119 -10.690 -22.631 1.00 96.75 330 PHE A N 1
ATOM 2659 C CA . PHE A 1 330 ? 16.611 -9.905 -23.751 1.00 96.75 330 PHE A CA 1
ATOM 2660 C C . PHE A 1 330 ? 16.294 -10.805 -24.951 1.00 96.75 330 PHE A C 1
ATOM 2662 O O . PHE A 1 330 ? 15.165 -10.798 -25.440 1.00 96.75 330 PHE A O 1
ATOM 2669 N N . HIS A 1 331 ? 17.230 -11.665 -25.359 1.00 94.75 331 HIS A N 1
ATOM 2670 C CA . HIS A 1 331 ? 16.992 -12.596 -26.464 1.00 94.75 331 HIS A CA 1
ATOM 2671 C C . HIS A 1 331 ? 15.876 -13.601 -26.165 1.00 94.75 331 HIS A C 1
ATOM 2673 O O . HIS A 1 331 ? 15.045 -13.878 -27.029 1.00 94.75 331 HIS A O 1
ATOM 2679 N N . TRP A 1 332 ? 15.793 -14.120 -24.938 1.00 95.94 332 TRP A N 1
ATOM 2680 C CA . TRP A 1 332 ? 14.690 -15.004 -24.555 1.00 95.94 332 TRP A CA 1
ATOM 2681 C C . TRP A 1 332 ? 13.336 -14.299 -24.519 1.00 95.94 332 TRP A C 1
ATOM 2683 O O . TRP A 1 332 ? 12.335 -14.921 -24.864 1.00 95.94 332 TRP A O 1
ATOM 2693 N N . ALA A 1 333 ? 13.289 -13.023 -24.131 1.00 96.19 333 ALA A N 1
ATOM 2694 C CA . ALA A 1 333 ? 12.071 -12.225 -24.191 1.00 96.19 333 ALA A CA 1
ATOM 2695 C C . ALA A 1 333 ? 11.569 -12.109 -25.635 1.00 96.19 333 ALA A C 1
ATOM 2697 O O . ALA A 1 333 ? 10.405 -12.411 -25.892 1.00 96.19 333 ALA A O 1
ATOM 2698 N N . GLN A 1 334 ? 12.460 -11.810 -26.584 1.00 94.38 334 GLN A N 1
ATOM 2699 C CA . GLN A 1 334 ? 12.111 -11.779 -28.007 1.00 94.38 334 GLN A CA 1
ATOM 2700 C C . GLN A 1 334 ? 11.620 -13.144 -28.514 1.00 94.38 334 GLN A C 1
ATOM 2702 O O . GLN A 1 334 ? 10.545 -13.232 -29.094 1.00 94.38 334 GLN A O 1
ATOM 2707 N N . LEU A 1 335 ? 12.358 -14.226 -28.233 1.00 94.12 335 LEU A N 1
ATOM 2708 C CA . LEU A 1 335 ? 11.992 -15.585 -28.663 1.00 94.12 335 LEU A CA 1
ATOM 2709 C C . LEU A 1 335 ? 10.658 -16.075 -28.081 1.00 94.12 335 LEU A C 1
ATOM 2711 O O . LEU A 1 335 ? 10.018 -16.958 -28.645 1.00 94.12 335 LEU A O 1
ATOM 2715 N N . LYS A 1 336 ? 10.249 -15.542 -26.926 1.00 94.38 336 LYS A N 1
ATOM 2716 C CA . LYS A 1 336 ? 8.965 -15.842 -26.279 1.00 94.38 336 LYS A CA 1
ATOM 2717 C C . LYS A 1 336 ? 7.860 -14.857 -26.670 1.00 94.38 336 LYS A C 1
ATOM 2719 O O . LYS A 1 336 ? 6.837 -14.836 -25.987 1.00 94.38 336 LYS A O 1
ATOM 2724 N N . ASN A 1 337 ? 8.064 -14.068 -27.730 1.00 93.94 337 ASN A N 1
ATOM 2725 C CA . ASN A 1 337 ? 7.131 -13.058 -28.231 1.00 93.94 337 ASN A CA 1
ATOM 2726 C C . ASN A 1 337 ? 6.659 -12.097 -27.131 1.00 93.94 337 ASN A C 1
ATOM 2728 O O . ASN A 1 337 ? 5.484 -11.746 -27.052 1.00 93.94 337 ASN A O 1
ATOM 2732 N N . LYS A 1 338 ? 7.570 -11.719 -26.228 1.00 95.12 338 LYS A N 1
ATOM 2733 C CA . LYS A 1 338 ? 7.315 -10.653 -25.258 1.00 95.12 338 LYS A CA 1
ATOM 2734 C C . LYS A 1 338 ? 7.424 -9.305 -25.948 1.00 95.12 338 LYS A C 1
ATOM 2736 O O . LYS A 1 338 ? 8.203 -9.149 -26.886 1.00 95.12 338 LYS A O 1
ATOM 2741 N N . GLU A 1 339 ? 6.710 -8.318 -25.429 1.00 95.62 339 GLU A N 1
ATOM 2742 C CA . GLU A 1 339 ? 6.916 -6.935 -25.845 1.00 95.62 339 GLU A CA 1
ATOM 2743 C C . GLU A 1 339 ? 8.240 -6.453 -25.256 1.00 95.62 339 GLU A C 1
ATOM 2745 O O . GLU A 1 339 ? 8.417 -6.415 -24.034 1.00 95.62 339 GLU A O 1
ATOM 2750 N N . VAL A 1 340 ? 9.198 -6.144 -26.125 1.00 96.50 340 VAL A N 1
ATOM 2751 C CA . VAL A 1 340 ? 10.545 -5.739 -25.727 1.00 96.50 340 VAL A CA 1
ATOM 2752 C C . VAL A 1 340 ? 10.808 -4.320 -26.199 1.00 96.50 340 VAL A C 1
ATOM 2754 O O . VAL A 1 340 ? 10.704 -4.002 -27.381 1.00 96.50 340 VAL A O 1
ATOM 2757 N N . TYR A 1 341 ? 11.210 -3.492 -25.248 1.00 97.50 341 TYR A N 1
ATOM 2758 C CA . TYR A 1 341 ? 11.566 -2.099 -25.415 1.00 97.50 341 TYR A CA 1
ATOM 2759 C C . TYR A 1 341 ? 13.010 -1.880 -24.976 1.00 97.50 341 TYR A C 1
ATOM 2761 O O . TYR A 1 341 ? 13.517 -2.521 -24.046 1.00 97.50 341 TYR A O 1
ATOM 2769 N N . LEU A 1 342 ? 13.656 -0.912 -25.611 1.00 97.69 342 LEU A N 1
ATOM 2770 C CA . LEU A 1 342 ? 14.979 -0.437 -25.225 1.00 97.69 342 LEU A CA 1
ATOM 2771 C C . LEU A 1 342 ? 14.900 1.043 -24.892 1.00 97.69 342 LEU A C 1
ATOM 2773 O O . LEU A 1 342 ? 14.226 1.799 -25.586 1.00 97.69 342 LEU A O 1
ATOM 2777 N N . PHE A 1 343 ? 15.623 1.481 -23.865 1.00 97.56 343 PHE A N 1
ATOM 2778 C CA . PHE A 1 343 ? 15.909 2.905 -23.732 1.00 97.56 343 PHE A CA 1
ATOM 2779 C C . PHE A 1 343 ? 16.726 3.347 -24.952 1.00 97.56 343 PHE A C 1
ATOM 2781 O O . PHE A 1 343 ? 17.793 2.785 -25.223 1.00 97.56 343 PHE A O 1
ATOM 2788 N N . ASN A 1 344 ? 16.206 4.313 -25.707 1.00 96.38 344 ASN A N 1
ATOM 2789 C CA . ASN A 1 344 ? 16.818 4.778 -26.944 1.00 96.38 344 ASN A CA 1
ATOM 2790 C C . ASN A 1 344 ? 18.036 5.656 -26.633 1.00 96.38 344 ASN A C 1
ATOM 2792 O O . ASN A 1 344 ? 17.945 6.876 -26.507 1.00 96.38 344 ASN A O 1
ATOM 2796 N N . HIS A 1 345 ? 19.176 4.998 -26.465 1.00 96.19 345 HIS A N 1
ATOM 2797 C CA . HIS A 1 345 ? 20.447 5.613 -26.122 1.00 96.19 345 HIS A CA 1
ATOM 2798 C C . HIS A 1 345 ? 21.594 4.778 -26.713 1.00 96.19 345 HIS A C 1
ATOM 2800 O O . HIS A 1 345 ? 21.466 3.549 -26.775 1.00 96.19 345 HIS A O 1
ATOM 2806 N N . PRO A 1 346 ? 22.746 5.380 -27.082 1.00 95.81 346 PRO A N 1
ATOM 2807 C CA . PRO A 1 346 ? 23.879 4.656 -27.674 1.00 95.81 346 PRO A CA 1
ATOM 2808 C C . PRO A 1 346 ? 24.383 3.449 -26.870 1.00 95.81 346 PRO A C 1
ATOM 2810 O O . PRO A 1 346 ? 24.961 2.527 -27.439 1.00 95.81 346 PRO A O 1
ATOM 2813 N N . VAL A 1 347 ? 24.123 3.412 -25.558 1.00 95.44 347 VAL A N 1
ATOM 2814 C CA . VAL A 1 347 ? 24.437 2.258 -24.692 1.00 95.44 347 VAL A CA 1
ATOM 2815 C C . VAL A 1 347 ? 23.761 0.961 -25.149 1.00 95.44 347 VAL A C 1
ATOM 2817 O O . VAL A 1 347 ? 24.298 -0.114 -24.912 1.00 95.44 347 VAL A O 1
ATOM 2820 N N . ASN A 1 348 ? 22.615 1.057 -25.827 1.00 96.31 348 ASN A N 1
ATOM 2821 C CA . ASN A 1 348 ? 21.853 -0.088 -26.317 1.00 96.31 348 ASN A CA 1
ATOM 2822 C C . ASN A 1 348 ? 22.021 -0.318 -27.830 1.00 96.31 348 ASN A C 1
ATOM 2824 O O . ASN A 1 348 ? 21.295 -1.135 -28.393 1.00 96.31 348 ASN A O 1
ATOM 2828 N N . ARG A 1 349 ? 22.966 0.366 -28.498 1.00 94.06 349 ARG A N 1
ATOM 2829 C CA . ARG A 1 349 ? 23.108 0.345 -29.970 1.00 94.06 349 ARG A CA 1
ATOM 2830 C C . ARG A 1 349 ? 23.203 -1.069 -30.556 1.00 94.06 349 ARG A C 1
ATOM 2832 O O . ARG A 1 349 ? 22.574 -1.343 -31.568 1.00 94.06 349 ARG A O 1
ATOM 2839 N N . ASP A 1 350 ? 23.912 -1.976 -29.883 1.00 92.81 350 ASP A N 1
ATOM 2840 C CA . ASP A 1 350 ? 24.147 -3.346 -30.361 1.00 92.81 350 ASP A CA 1
ATOM 2841 C C . ASP A 1 350 ? 22.856 -4.196 -30.359 1.00 92.81 350 ASP A C 1
ATOM 2843 O O . ASP A 1 350 ? 22.771 -5.218 -31.044 1.00 92.81 350 ASP A O 1
ATOM 2847 N N . TRP A 1 351 ? 21.839 -3.771 -29.600 1.00 94.38 351 TRP A N 1
ATOM 2848 C CA . TRP A 1 351 ? 20.544 -4.445 -29.470 1.00 94.38 351 TRP A CA 1
ATOM 2849 C C . TRP A 1 351 ? 19.428 -3.773 -30.266 1.00 94.38 351 TRP A C 1
ATOM 2851 O O . TRP A 1 351 ? 18.373 -4.379 -30.437 1.00 94.38 351 TRP A O 1
ATOM 2861 N N . MET A 1 352 ? 19.646 -2.563 -30.786 1.00 91.88 352 MET A N 1
ATOM 2862 C CA . MET A 1 352 ? 18.690 -1.857 -31.641 1.00 91.88 352 MET A CA 1
ATOM 2863 C C . MET A 1 352 ? 18.673 -2.503 -33.035 1.00 91.88 352 MET A C 1
ATOM 2865 O O . MET A 1 352 ? 19.343 -2.055 -33.961 1.00 91.88 352 MET A O 1
ATOM 2869 N N . LYS A 1 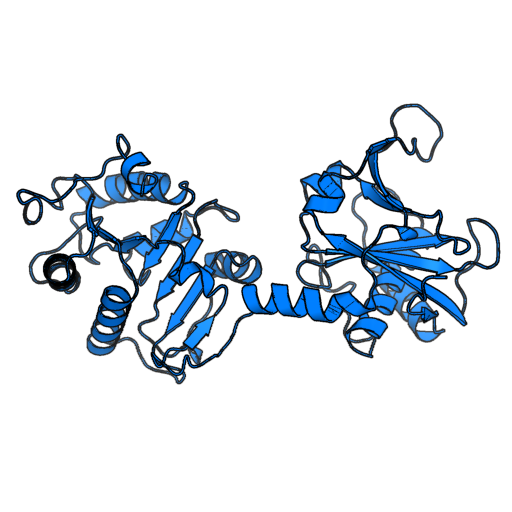353 ? 17.933 -3.606 -33.174 1.00 82.12 353 LYS A N 1
ATOM 2870 C CA . LYS A 1 353 ? 17.669 -4.286 -34.453 1.00 82.12 353 LYS A CA 1
ATOM 2871 C C . LYS A 1 353 ? 16.319 -3.844 -35.026 1.00 82.12 353 LYS A C 1
ATOM 2873 O O . LYS A 1 353 ? 15.469 -3.337 -34.293 1.00 82.12 353 LYS A O 1
ATOM 2878 N N . ALA A 1 354 ? 16.106 -4.081 -36.322 1.00 63.34 354 ALA A N 1
ATOM 2879 C CA . ALA A 1 354 ? 14.817 -3.849 -36.972 1.00 63.34 354 ALA A CA 1
ATOM 2880 C C . ALA A 1 354 ? 13.686 -4.552 -36.192 1.00 63.34 354 ALA A C 1
ATOM 2882 O O . ALA A 1 354 ? 13.756 -5.755 -35.946 1.00 63.34 354 ALA A O 1
ATOM 2883 N N . GLY A 1 355 ? 12.679 -3.782 -35.766 1.00 74.31 355 GLY A N 1
ATOM 2884 C CA . GLY A 1 355 ? 11.506 -4.282 -35.039 1.00 74.31 355 GLY A CA 1
ATOM 2885 C C . GLY A 1 355 ? 11.500 -4.064 -33.521 1.00 74.31 355 GLY A C 1
ATOM 2886 O O . GLY A 1 355 ? 10.512 -4.416 -32.885 1.00 74.31 355 GLY A O 1
ATOM 2887 N N . ILE A 1 356 ? 12.544 -3.474 -32.923 1.00 90.69 356 ILE A N 1
ATOM 2888 C CA . ILE A 1 356 ? 12.533 -3.121 -31.492 1.00 90.69 356 ILE A CA 1
ATOM 2889 C C . ILE A 1 356 ? 12.222 -1.642 -31.304 1.00 90.69 356 ILE A C 1
ATOM 2891 O O . ILE A 1 356 ? 12.900 -0.771 -31.849 1.00 90.69 356 ILE A O 1
ATOM 2895 N N . THR A 1 357 ? 11.222 -1.358 -30.475 1.00 93.25 357 THR A N 1
ATOM 2896 C CA . THR A 1 357 ? 10.808 0.011 -30.177 1.00 93.25 357 THR A CA 1
ATOM 2897 C C . THR A 1 357 ? 11.757 0.651 -29.165 1.00 93.25 357 THR A C 1
ATOM 2899 O O . THR A 1 357 ? 11.834 0.247 -28.001 1.00 93.25 357 THR A O 1
ATOM 2902 N N . GLY A 1 358 ? 12.460 1.693 -29.609 1.00 95.75 358 GLY A N 1
ATOM 2903 C CA . GLY A 1 358 ? 13.208 2.588 -28.734 1.00 95.75 358 GLY A CA 1
ATOM 2904 C C . GLY A 1 358 ? 12.277 3.549 -27.989 1.00 95.75 358 GLY A C 1
ATOM 2905 O O . GLY A 1 358 ? 11.491 4.270 -28.607 1.00 95.75 358 GLY A O 1
ATOM 2906 N N . ILE A 1 359 ? 12.386 3.591 -26.664 1.00 96.94 359 ILE A N 1
ATOM 2907 C CA . ILE A 1 359 ? 11.636 4.504 -25.800 1.00 96.94 359 ILE A CA 1
ATOM 2908 C C . ILE A 1 359 ? 12.541 5.653 -25.353 1.00 96.94 359 ILE A C 1
ATOM 2910 O O . ILE A 1 359 ? 13.693 5.467 -24.966 1.00 96.94 359 ILE A O 1
ATOM 2914 N N . THR A 1 360 ? 11.982 6.849 -25.414 1.00 95.31 360 THR A N 1
ATOM 2915 C CA . THR A 1 360 ? 12.534 8.134 -24.993 1.00 95.31 360 THR A CA 1
ATOM 2916 C C . THR A 1 360 ? 11.516 8.815 -24.085 1.00 95.31 360 THR A C 1
ATOM 2918 O O . THR A 1 360 ? 10.369 8.382 -23.985 1.00 95.31 360 THR A O 1
ATOM 2921 N N . GLU A 1 361 ? 11.882 9.940 -23.480 1.00 91.75 361 GLU A N 1
ATOM 2922 C CA . GLU A 1 361 ? 10.919 10.770 -22.744 1.00 91.75 361 GLU A CA 1
ATOM 2923 C C . GLU A 1 361 ? 9.766 11.274 -23.632 1.00 91.75 361 GLU A C 1
ATOM 2925 O O . GLU A 1 361 ? 8.645 11.442 -23.160 1.00 91.75 361 GLU A O 1
ATOM 2930 N N . LYS A 1 362 ? 10.012 11.449 -24.938 1.00 92.44 362 LYS A N 1
ATOM 2931 C CA . LYS A 1 362 ? 9.042 12.005 -25.894 1.00 92.44 362 LYS A CA 1
ATOM 2932 C C . LYS A 1 362 ? 7.929 11.030 -26.287 1.00 92.44 362 LYS A C 1
ATOM 2934 O O . LYS A 1 362 ? 6.894 11.472 -26.768 1.00 92.44 362 LYS A O 1
ATOM 2939 N N . ASN A 1 363 ? 8.130 9.724 -26.104 1.00 94.12 363 ASN A N 1
ATOM 2940 C CA . ASN A 1 363 ? 7.165 8.685 -26.484 1.00 94.12 363 ASN A CA 1
ATOM 2941 C C . ASN A 1 363 ? 6.815 7.745 -25.318 1.00 94.12 363 ASN A C 1
ATOM 2943 O O . ASN A 1 363 ? 6.407 6.606 -25.535 1.00 94.12 363 ASN A O 1
ATOM 2947 N N . LEU A 1 364 ? 6.928 8.226 -24.075 1.00 92.56 364 LEU A N 1
ATOM 2948 C CA . LEU A 1 364 ? 6.518 7.482 -22.876 1.00 92.56 364 LEU A CA 1
ATOM 2949 C C . LEU A 1 364 ? 5.049 7.044 -22.911 1.00 92.56 364 LEU A C 1
ATOM 2951 O O . LEU A 1 364 ? 4.709 6.002 -22.354 1.00 92.56 364 LEU A O 1
ATOM 2955 N N . SER A 1 365 ? 4.187 7.806 -23.589 1.00 90.06 365 SER A N 1
ATOM 2956 C CA . SER A 1 365 ? 2.775 7.467 -23.785 1.00 90.06 365 SER A CA 1
ATOM 2957 C C . SER A 1 365 ? 2.572 6.119 -24.480 1.00 90.06 365 SER A C 1
ATOM 2959 O O . SER A 1 365 ? 1.571 5.462 -24.209 1.00 90.06 365 SER A O 1
ATOM 2961 N N . HIS A 1 366 ? 3.535 5.651 -25.284 1.00 91.06 366 HIS A N 1
ATOM 2962 C CA . HIS A 1 366 ? 3.476 4.328 -25.916 1.00 91.06 366 HIS A CA 1
ATOM 2963 C C . HIS A 1 366 ? 3.430 3.192 -24.886 1.00 91.06 366 HIS A C 1
ATOM 2965 O O . HIS A 1 366 ? 2.912 2.120 -25.178 1.00 91.06 366 HIS A O 1
ATOM 2971 N N . LEU A 1 367 ? 3.961 3.417 -23.679 1.00 92.12 367 LEU A N 1
ATOM 2972 C CA . LEU A 1 367 ? 3.908 2.443 -22.589 1.00 92.12 367 LEU A CA 1
ATOM 2973 C C . LEU A 1 367 ? 2.551 2.435 -21.863 1.00 92.12 367 LEU A C 1
ATOM 2975 O O . LEU A 1 367 ? 2.291 1.515 -21.091 1.00 92.12 367 LEU A O 1
ATOM 2979 N N . LEU A 1 368 ? 1.712 3.457 -22.075 1.00 87.94 368 LEU A N 1
ATOM 2980 C CA . LEU A 1 368 ? 0.388 3.602 -21.457 1.00 87.94 368 LEU A CA 1
ATOM 2981 C C . LEU A 1 368 ? -0.754 3.125 -22.360 1.00 87.94 368 LEU A C 1
ATOM 2983 O O . LEU A 1 368 ? -1.810 2.762 -21.857 1.00 87.94 368 LEU A O 1
ATOM 2987 N N . SER A 1 369 ? -0.570 3.175 -23.679 1.00 73.44 369 SER A N 1
ATOM 2988 C CA . SER A 1 369 ? -1.620 2.940 -24.678 1.00 73.44 369 SER A CA 1
ATOM 2989 C C . SER A 1 369 ? -1.927 1.459 -24.959 1.00 73.44 369 SER A C 1
ATOM 2991 O O . SER A 1 369 ? -2.558 1.157 -25.969 1.00 73.44 369 SER A O 1
ATOM 2993 N N . MET A 1 370 ? -1.458 0.539 -24.109 1.00 58.16 370 MET A N 1
ATOM 2994 C CA . MET A 1 370 ? -1.547 -0.923 -24.254 1.00 58.16 370 MET A CA 1
ATOM 2995 C C . MET A 1 370 ? -1.602 -1.583 -22.878 1.00 58.16 370 MET A C 1
ATOM 2997 O O . MET A 1 370 ? -2.283 -2.620 -22.738 1.00 58.16 370 MET A O 1
#

Radius of gyration: 26.08 Å; chains: 1; bounding box: 65×57×72 Å